Protein AF-A0A925B9J5-F1 (afdb_monomer)

Radius of gyration: 19.62 Å; Cα contacts (8 Å, |Δi|>4): 469; chains: 1; bounding box: 54×44×47 Å

Secondary structure (DSSP, 8-state):
-PPPPHHHHHTSS-SEEEEE---STTSTTTT-GGGHHHHHHHHHHHHHHHHHHHTTS--EEEEE-S-HHHHHTTT-TT----HHHHHHHHHHHHHHHHHHHHHHHHS--SS-EEEEEEEE--HHHHHTT---IIIIIGGG---SEEEEEGGGGGGSS-HHHHHHHHHHHHHHTS---TTS-S--EEEEEE---TTTS-HHHHHHHHHHHHHHHHHHT-S-EEES-SB---EETTEE----SB-TTSPBPHHHHHHHHHHHHHHHHHHHHHHHHSSPPPHHHHHHHHGGGG-

Mean predicted aligned error: 3.81 Å

Nearest PDB structures (foldseek):
  4w89-assembly2_B  TM=5.856E-01  e=1.094E-03  uncultured bacterium
  6q1i-assembly1_A  TM=6.066E-01  e=1.310E-02  Clostridium longisporum
  7piu-assembly1_A  TM=4.006E-01  e=1.397E+00  Homo sapiens
  1z6z-assembly3_E  TM=3.395E-01  e=2.241E+00  Homo sapiens

Structure (mmCIF, N/CA/C/O backbone):
data_AF-A0A925B9J5-F1
#
_entry.id   AF-A0A925B9J5-F1
#
loop_
_atom_site.group_PDB
_atom_site.id
_atom_site.type_symbol
_atom_site.label_atom_id
_atom_site.label_alt_id
_atom_site.label_comp_id
_atom_site.label_asym_id
_atom_site.label_entity_id
_atom_site.label_seq_id
_atom_site.pdbx_PDB_ins_code
_atom_site.Cartn_x
_atom_site.Cartn_y
_atom_site.Cartn_z
_atom_site.occupancy
_atom_site.B_iso_or_equiv
_atom_site.auth_seq_id
_atom_site.auth_comp_id
_atom_site.auth_asym_id
_atom_site.auth_atom_id
_atom_site.pdbx_PDB_model_num
ATOM 1 N N . ARG A 1 1 ? 12.965 -21.138 18.339 1.00 41.31 1 ARG A N 1
ATOM 2 C CA . ARG A 1 1 ? 11.601 -20.658 18.676 1.00 41.31 1 ARG A CA 1
ATOM 3 C C . ARG A 1 1 ? 10.708 -21.089 17.526 1.00 41.31 1 ARG A C 1
ATOM 5 O O . ARG A 1 1 ? 10.958 -20.624 16.426 1.00 41.31 1 ARG A O 1
ATOM 12 N N . GLY A 1 2 ? 9.787 -22.034 17.732 1.00 43.41 2 GLY A N 1
ATOM 13 C CA . GLY A 1 2 ? 8.895 -22.478 16.658 1.00 43.41 2 GLY A CA 1
ATOM 14 C C . GLY A 1 2 ? 8.136 -21.272 16.117 1.00 43.41 2 GLY A C 1
ATOM 15 O O . GLY A 1 2 ? 7.526 -20.544 16.905 1.00 43.41 2 GLY A O 1
ATOM 16 N N . ALA A 1 3 ? 8.256 -21.002 14.818 1.00 46.00 3 ALA A N 1
ATOM 17 C CA . ALA A 1 3 ? 7.466 -19.963 14.181 1.00 46.00 3 ALA A CA 1
ATOM 18 C C . ALA A 1 3 ? 5.998 -20.262 14.500 1.00 46.00 3 ALA A C 1
ATOM 20 O O . ALA A 1 3 ? 5.504 -21.353 14.207 1.00 46.00 3 ALA A O 1
ATOM 21 N N . ARG A 1 4 ? 5.310 -19.336 15.181 1.00 59.31 4 ARG A N 1
ATOM 22 C CA . ARG A 1 4 ? 3.854 -19.451 15.308 1.00 59.31 4 ARG A CA 1
ATOM 23 C C . ARG A 1 4 ? 3.319 -19.498 13.882 1.00 59.31 4 ARG A C 1
ATOM 25 O O . ARG A 1 4 ? 3.776 -18.723 13.044 1.00 59.31 4 ARG A O 1
ATOM 32 N N . SER A 1 5 ? 2.406 -20.421 13.600 1.00 82.69 5 SER A N 1
ATOM 33 C CA . SER A 1 5 ? 1.835 -20.537 12.260 1.00 82.69 5 SER A CA 1
ATOM 34 C C . SER A 1 5 ? 1.245 -19.193 11.823 1.00 82.69 5 SER A C 1
ATOM 36 O O . SER A 1 5 ? 0.739 -18.437 12.654 1.00 82.69 5 SER A O 1
ATOM 38 N N . VAL A 1 6 ? 1.270 -18.897 10.520 1.00 85.94 6 VAL A N 1
ATOM 39 C CA . VAL A 1 6 ? 0.646 -17.688 9.943 1.00 85.94 6 VAL A CA 1
ATOM 40 C C . VAL A 1 6 ? -0.801 -17.527 10.431 1.00 85.94 6 VAL A C 1
ATOM 42 O O . VAL A 1 6 ? -1.243 -16.422 10.731 1.00 85.94 6 VAL A O 1
ATOM 45 N N . ARG A 1 7 ? -1.510 -18.643 10.643 1.00 90.31 7 ARG A N 1
ATOM 46 C CA . ARG A 1 7 ? -2.848 -18.677 11.246 1.00 90.31 7 ARG A CA 1
ATOM 47 C C . ARG A 1 7 ? -2.935 -17.943 12.587 1.00 90.31 7 ARG A C 1
ATOM 49 O O . ARG A 1 7 ? -3.882 -17.197 12.789 1.00 90.31 7 ARG A O 1
ATOM 56 N N . ALA A 1 8 ? -1.942 -18.072 13.468 1.00 93.25 8 ALA A N 1
ATOM 57 C CA . ALA A 1 8 ? -1.940 -17.362 14.748 1.00 93.25 8 ALA A CA 1
ATOM 58 C C . ALA A 1 8 ? -1.945 -15.831 14.578 1.00 93.25 8 ALA A C 1
ATOM 60 O O . ALA A 1 8 ? -2.501 -15.126 15.416 1.00 93.25 8 ALA A O 1
ATOM 61 N N . VAL A 1 9 ? -1.352 -15.310 13.496 1.00 92.75 9 VAL A N 1
ATOM 62 C CA . VAL A 1 9 ? -1.409 -13.882 13.142 1.00 92.75 9 VAL A CA 1
ATOM 63 C C . VAL A 1 9 ? -2.787 -13.527 12.577 1.00 92.75 9 VAL A C 1
ATOM 65 O O . VAL A 1 9 ? -3.400 -12.543 12.997 1.00 92.75 9 VAL A O 1
ATOM 68 N N . LEU A 1 10 ? -3.318 -14.350 11.670 1.00 95.06 10 LEU A N 1
ATOM 69 C CA . LEU A 1 10 ? -4.642 -14.146 11.066 1.00 95.06 10 LEU A CA 1
ATOM 70 C C . LEU A 1 10 ? -5.795 -14.219 12.093 1.00 95.06 10 LEU A C 1
ATOM 72 O O . LEU A 1 10 ? -6.816 -13.544 11.933 1.00 95.06 10 LEU A O 1
ATOM 76 N N . ASP A 1 11 ? -5.605 -14.963 13.185 1.00 95.06 11 ASP A N 1
ATOM 77 C CA . ASP A 1 11 ? -6.566 -15.110 14.284 1.00 95.06 11 ASP A CA 1
ATOM 78 C C . ASP A 1 11 ? -6.537 -13.932 15.282 1.00 95.06 11 ASP A C 1
ATOM 80 O O . ASP A 1 11 ? -7.449 -13.787 16.097 1.00 95.06 11 ASP A O 1
ATOM 84 N N . MET A 1 12 ? -5.543 -13.036 15.204 1.00 95.75 12 MET A N 1
ATOM 85 C CA . MET A 1 12 ? -5.503 -11.820 16.031 1.00 95.75 12 MET A CA 1
ATOM 86 C C . MET A 1 12 ? -6.726 -10.915 15.781 1.00 95.75 12 MET A C 1
ATOM 88 O O . MET A 1 12 ? -7.359 -10.986 14.730 1.00 95.75 12 MET A O 1
ATOM 92 N N . PRO A 1 13 ? -7.100 -10.006 16.696 1.00 95.62 13 PRO A N 1
ATOM 93 C CA . PRO A 1 13 ? -8.309 -9.190 16.548 1.00 95.62 13 PRO A CA 1
ATOM 94 C C . PRO A 1 13 ? -8.131 -7.981 15.605 1.00 95.62 13 PRO A C 1
ATOM 96 O O . PRO A 1 13 ? -8.748 -6.935 15.807 1.00 95.62 13 PRO A O 1
ATOM 99 N N . PHE A 1 14 ? -7.299 -8.092 14.565 1.00 96.00 14 PHE A N 1
ATOM 100 C CA . PHE A 1 14 ? -7.188 -7.051 13.545 1.00 96.00 14 PHE A CA 1
ATOM 101 C C . PHE A 1 14 ? -8.330 -7.150 12.535 1.00 96.00 14 PHE A C 1
ATOM 103 O O . PHE A 1 14 ? -8.806 -8.239 12.196 1.00 96.00 14 PHE A O 1
ATOM 110 N N . ARG A 1 15 ? -8.773 -5.983 12.055 1.00 96.00 15 ARG A N 1
ATOM 111 C CA . ARG A 1 15 ? -9.801 -5.864 11.014 1.00 96.00 15 ARG A CA 1
ATOM 112 C C . ARG A 1 15 ? -9.213 -5.924 9.608 1.00 96.00 15 ARG A C 1
ATOM 114 O O . ARG A 1 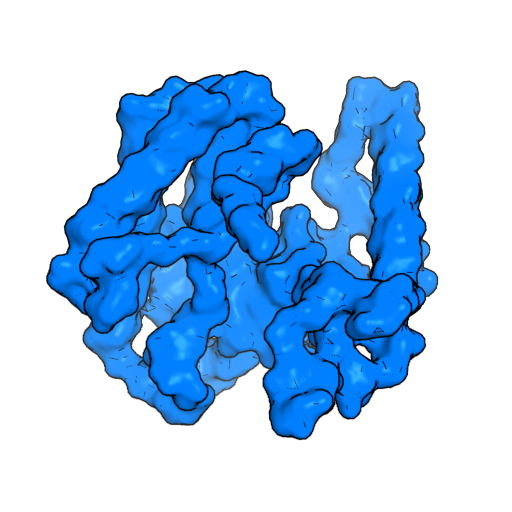15 ? -9.878 -6.404 8.698 1.00 96.00 15 ARG A O 1
ATOM 121 N N . HIS A 1 16 ? -8.002 -5.416 9.424 1.00 97.75 16 HIS A N 1
ATOM 122 C CA . HIS A 1 16 ? -7.352 -5.317 8.125 1.00 97.75 16 HIS A CA 1
ATOM 123 C C . HIS A 1 16 ? -6.026 -6.064 8.166 1.00 97.75 16 HIS A C 1
ATOM 125 O O . HIS A 1 16 ? -5.242 -5.861 9.089 1.00 97.75 16 HIS A O 1
ATOM 131 N N . TYR A 1 17 ? -5.815 -6.918 7.171 1.00 98.00 17 TYR A N 1
ATOM 132 C CA . TYR A 1 17 ? -4.585 -7.670 6.959 1.00 98.00 17 TYR A CA 1
ATOM 133 C C . TYR A 1 17 ? -4.067 -7.327 5.578 1.00 98.00 17 TYR A C 1
ATOM 135 O O . TYR A 1 17 ? -4.745 -7.615 4.596 1.00 98.00 17 TYR A O 1
ATOM 143 N N . LEU A 1 18 ? -2.904 -6.694 5.511 1.00 97.75 18 LEU A N 1
ATOM 144 C CA . LEU A 1 18 ? -2.213 -6.392 4.266 1.00 97.75 18 LEU A CA 1
ATOM 145 C C . LEU A 1 18 ? -0.985 -7.295 4.231 1.00 97.75 18 LEU A C 1
ATOM 147 O O . LEU A 1 18 ? -0.237 -7.338 5.207 1.00 97.75 18 LEU A O 1
ATOM 151 N N . MET A 1 19 ? -0.870 -8.110 3.187 1.00 95.75 19 MET A N 1
ATOM 152 C CA . MET A 1 19 ? 0.095 -9.203 3.131 1.00 95.75 19 MET A CA 1
ATOM 153 C C . MET A 1 19 ? 0.648 -9.333 1.720 1.00 95.75 19 MET A C 1
ATOM 155 O O . MET A 1 19 ? -0.114 -9.400 0.751 1.00 95.75 19 MET A O 1
ATOM 159 N N . TRP A 1 20 ? 1.964 -9.469 1.612 1.00 95.38 20 TRP A N 1
ATOM 160 C CA . TRP A 1 20 ? 2.570 -9.994 0.398 1.00 95.38 20 TRP A CA 1
ATOM 161 C C . TRP A 1 20 ? 2.323 -11.498 0.330 1.00 95.38 20 TRP A C 1
ATOM 163 O O . TRP A 1 20 ? 2.530 -12.218 1.307 1.00 95.38 20 TRP A O 1
ATOM 173 N N . ALA A 1 21 ? 1.845 -11.967 -0.816 1.00 93.06 21 ALA A N 1
ATOM 174 C CA . ALA A 1 21 ? 1.519 -13.367 -1.041 1.00 93.06 21 ALA A CA 1
ATOM 175 C C . ALA A 1 21 ? 2.189 -13.829 -2.330 1.00 93.06 21 ALA A C 1
ATOM 177 O O . ALA A 1 21 ? 1.865 -13.342 -3.410 1.00 93.06 21 ALA A O 1
ATOM 178 N N . TYR A 1 22 ? 3.103 -14.783 -2.234 1.00 87.81 22 TYR A N 1
ATOM 179 C CA . TYR A 1 22 ? 3.774 -15.363 -3.390 1.00 87.81 22 TYR A CA 1
ATOM 180 C C . TYR A 1 22 ? 3.461 -16.850 -3.470 1.00 87.81 22 TYR A C 1
ATOM 182 O O . TYR A 1 22 ? 3.377 -17.486 -2.417 1.00 87.81 22 TYR A O 1
ATOM 190 N N . PRO A 1 23 ? 3.263 -17.395 -4.681 1.00 78.62 23 PRO A N 1
ATOM 191 C CA . PRO A 1 23 ? 3.052 -18.823 -4.819 1.00 78.62 23 PRO A CA 1
ATOM 192 C C . PRO A 1 23 ? 4.322 -19.590 -4.456 1.00 78.62 23 PRO A C 1
ATOM 194 O O . PRO A 1 23 ? 5.436 -19.137 -4.731 1.00 78.62 23 PRO A O 1
ATOM 197 N N . LEU A 1 24 ? 4.133 -20.771 -3.884 1.00 83.06 24 LEU A N 1
ATOM 198 C CA . LEU A 1 24 ? 5.200 -21.703 -3.544 1.00 83.06 24 LEU A CA 1
ATOM 199 C C . LEU A 1 24 ? 5.744 -22.393 -4.801 1.00 83.06 24 LEU A C 1
ATOM 201 O O . LEU A 1 24 ? 6.950 -22.552 -4.951 1.00 83.06 24 LEU A O 1
ATOM 205 N N . SER A 1 25 ? 4.862 -22.782 -5.724 1.00 75.69 25 SER A N 1
ATOM 206 C CA . SER A 1 25 ? 5.229 -23.542 -6.931 1.00 75.69 25 SER A CA 1
ATOM 207 C C . SER A 1 25 ? 5.884 -22.706 -8.036 1.00 75.69 25 SER A C 1
ATOM 209 O O . SER A 1 25 ? 6.567 -23.253 -8.903 1.00 75.69 25 SER A O 1
ATOM 211 N N . ALA A 1 26 ? 5.726 -21.381 -7.993 1.00 69.88 26 ALA A N 1
ATOM 212 C CA . ALA A 1 26 ? 6.174 -20.466 -9.042 1.00 69.88 26 ALA A CA 1
ATOM 213 C C . ALA A 1 26 ? 7.229 -19.448 -8.579 1.00 69.88 26 ALA A C 1
ATOM 215 O O . ALA A 1 26 ? 7.482 -18.475 -9.286 1.00 69.88 26 ALA A O 1
ATOM 216 N N . GLU A 1 27 ? 7.875 -19.657 -7.427 1.00 70.94 27 GLU A N 1
ATOM 217 C CA . GLU A 1 27 ? 8.843 -18.700 -6.876 1.00 70.94 27 GLU A CA 1
ATOM 218 C C . GLU A 1 27 ? 9.980 -18.363 -7.858 1.00 70.94 27 GLU A C 1
ATOM 220 O O . GLU A 1 27 ? 10.197 -17.189 -8.156 1.00 70.94 27 GLU A O 1
ATOM 225 N N . GLU A 1 28 ? 10.629 -19.373 -8.442 1.00 68.31 28 GLU A N 1
ATOM 226 C CA . GLU A 1 28 ? 11.736 -19.190 -9.398 1.00 68.31 28 GLU A CA 1
ATOM 227 C C . GLU A 1 28 ? 11.279 -18.780 -10.809 1.00 68.31 28 GLU A C 1
ATOM 229 O O . GLU A 1 28 ? 12.063 -18.261 -11.602 1.00 68.31 28 GLU A O 1
ATOM 234 N N . LYS A 1 29 ? 10.005 -19.017 -11.145 1.00 73.19 29 LYS A N 1
ATOM 235 C CA . LYS A 1 29 ? 9.418 -18.752 -12.474 1.00 73.19 29 LYS A CA 1
ATOM 236 C C . LYS A 1 29 ? 8.427 -17.595 -12.441 1.00 73.19 29 LYS A C 1
ATOM 238 O O . LYS A 1 29 ? 7.563 -17.482 -13.319 1.00 73.19 29 LYS A O 1
ATOM 243 N N . ARG A 1 30 ? 8.501 -16.752 -11.413 1.00 77.50 30 ARG A N 1
ATOM 244 C CA . ARG A 1 30 ? 7.584 -15.632 -11.231 1.00 77.50 30 ARG A CA 1
ATOM 245 C C . ARG A 1 30 ? 7.637 -14.725 -12.457 1.00 77.50 30 ARG A C 1
ATOM 247 O O . ARG A 1 30 ? 8.690 -14.537 -13.060 1.00 77.50 30 ARG A O 1
ATOM 254 N N . PHE A 1 31 ? 6.479 -14.200 -12.848 1.00 82.75 31 PHE A N 1
ATOM 255 C CA . PHE A 1 31 ? 6.319 -13.366 -14.045 1.00 82.75 31 PHE A CA 1
ATOM 256 C C . PHE A 1 31 ? 6.610 -14.076 -15.379 1.00 82.75 31 PHE A C 1
ATOM 258 O O . PHE A 1 31 ? 6.629 -13.423 -16.415 1.00 82.75 31 PHE A O 1
ATOM 265 N N . GLN A 1 32 ? 6.808 -15.395 -15.416 1.00 84.38 32 GLN A N 1
ATOM 266 C CA . GLN A 1 32 ? 6.883 -16.126 -16.681 1.00 84.38 32 GLN A CA 1
ATOM 267 C C . GLN A 1 32 ? 5.487 -16.593 -17.123 1.00 84.38 32 GLN A C 1
ATOM 269 O O . GLN A 1 32 ? 4.686 -17.005 -16.288 1.00 84.38 32 GLN A O 1
ATOM 274 N N . PRO A 1 33 ? 5.175 -16.623 -18.431 1.00 83.00 33 PRO A N 1
ATOM 275 C CA . PRO A 1 33 ? 3.875 -17.108 -18.903 1.00 83.00 33 PRO A CA 1
ATOM 276 C C . PRO A 1 33 ? 3.532 -18.530 -18.431 1.00 83.00 33 PRO A C 1
ATOM 278 O O . PRO A 1 33 ? 2.373 -18.827 -18.153 1.00 83.00 33 PRO A O 1
ATOM 281 N N . GLY A 1 34 ? 4.543 -19.397 -18.302 1.00 84.56 34 GLY A N 1
ATOM 282 C CA . GLY A 1 34 ? 4.372 -20.788 -17.877 1.00 84.56 34 GLY A CA 1
ATOM 283 C C . GLY A 1 34 ? 3.957 -20.975 -16.415 1.00 84.56 34 GLY A C 1
ATOM 284 O O . GLY A 1 34 ? 3.512 -22.063 -16.076 1.00 84.56 34 GLY A O 1
ATOM 285 N N . SER A 1 35 ? 4.066 -19.948 -15.565 1.00 87.88 35 SER A N 1
ATOM 286 C CA . SER A 1 35 ? 3.691 -20.022 -14.144 1.00 87.88 35 SER A CA 1
ATOM 287 C C . SER A 1 35 ? 2.308 -19.445 -13.837 1.00 87.88 35 SER A C 1
ATOM 289 O O . SER A 1 35 ? 1.849 -19.502 -12.700 1.00 87.88 35 SER A O 1
ATOM 291 N N . LEU A 1 36 ? 1.594 -18.912 -14.835 1.00 92.00 36 LEU A N 1
ATOM 292 C CA . LEU A 1 36 ? 0.304 -18.250 -14.608 1.00 92.00 36 LEU A CA 1
ATOM 293 C C . LEU A 1 36 ? -0.781 -19.192 -14.063 1.00 92.00 36 LEU A C 1
ATOM 295 O O . LEU A 1 36 ? -1.649 -18.744 -13.318 1.00 92.00 36 LEU A O 1
ATOM 299 N N . ALA A 1 37 ? -0.750 -20.479 -14.423 1.00 92.38 37 ALA A N 1
ATOM 300 C CA . ALA A 1 37 ? -1.700 -21.464 -13.901 1.00 92.38 37 ALA A CA 1
ATOM 301 C C . ALA A 1 37 ? -1.498 -21.707 -12.397 1.00 92.38 37 ALA A C 1
ATOM 303 O O . ALA A 1 37 ? -2.471 -21.764 -11.645 1.00 92.38 37 ALA A O 1
ATOM 304 N N . ASP A 1 38 ? -0.242 -21.765 -11.967 1.00 91.56 38 ASP A N 1
ATOM 305 C CA . ASP A 1 38 ? 0.151 -21.927 -10.570 1.00 91.56 38 ASP A CA 1
ATOM 306 C C . ASP A 1 38 ? -0.183 -20.672 -9.748 1.00 91.56 38 ASP A C 1
ATOM 308 O O . ASP A 1 38 ? -0.820 -20.754 -8.698 1.00 91.56 38 ASP A O 1
ATOM 312 N N . GLU A 1 39 ? 0.143 -19.488 -10.284 1.00 93.06 39 GLU A N 1
ATOM 313 C CA . GLU A 1 39 ? -0.250 -18.189 -9.715 1.00 93.06 39 GLU A CA 1
ATOM 314 C C . GLU A 1 39 ? -1.766 -18.086 -9.523 1.00 93.06 39 GLU A C 1
ATOM 316 O O . GLU A 1 39 ? -2.239 -17.592 -8.496 1.00 93.06 39 GLU A O 1
ATOM 321 N N . TYR A 1 40 ? -2.538 -18.557 -10.507 1.00 96.19 40 TYR A N 1
ATOM 322 C CA . TYR A 1 40 ? -3.990 -18.603 -10.412 1.00 96.19 40 TYR A CA 1
ATOM 323 C C . TYR A 1 40 ? -4.447 -19.560 -9.310 1.00 96.19 40 TYR A C 1
ATOM 325 O O . TYR A 1 40 ? -5.211 -19.154 -8.435 1.00 96.19 40 TYR A O 1
ATOM 333 N N . GLY A 1 41 ? -3.995 -20.816 -9.355 1.00 96.19 41 GLY A N 1
ATOM 334 C CA . GLY A 1 41 ? -4.454 -21.874 -8.458 1.00 96.19 41 GLY A CA 1
ATOM 335 C C . GLY A 1 41 ? -4.196 -21.539 -6.993 1.00 96.19 41 GLY A C 1
ATOM 336 O O . GLY A 1 41 ? -5.121 -21.547 -6.181 1.00 96.19 41 GLY A O 1
ATOM 337 N N . GLU A 1 42 ? -2.967 -21.141 -6.660 1.00 95.62 42 GLU A N 1
ATOM 338 C CA . GLU A 1 42 ? -2.601 -20.845 -5.274 1.00 95.62 42 GLU A CA 1
ATOM 339 C C . GLU A 1 42 ? -3.283 -19.577 -4.740 1.00 95.62 42 GLU A C 1
ATOM 341 O O . GLU A 1 42 ? -3.752 -19.556 -3.598 1.00 95.62 42 GLU A O 1
ATOM 346 N N . MET A 1 43 ? -3.413 -18.525 -5.559 1.00 97.06 43 MET A N 1
ATOM 347 C CA . MET A 1 43 ? -4.136 -17.312 -5.160 1.00 97.06 43 MET A CA 1
ATOM 348 C C . MET A 1 43 ? -5.638 -17.579 -4.976 1.00 97.06 43 MET A C 1
ATOM 350 O O . MET A 1 43 ? -6.261 -17.046 -4.047 1.00 97.06 43 MET A O 1
ATOM 354 N N . TYR A 1 44 ? -6.225 -18.417 -5.835 1.00 98.25 44 TYR A N 1
ATOM 355 C CA . TYR A 1 44 ? -7.624 -18.839 -5.753 1.00 98.25 44 TYR A CA 1
ATOM 356 C C . TYR A 1 44 ? -7.876 -19.628 -4.463 1.00 98.25 44 TYR A C 1
ATOM 358 O O . TYR A 1 44 ? -8.799 -19.308 -3.705 1.00 98.25 44 TYR A O 1
ATOM 366 N N . ASP A 1 45 ? -7.020 -20.606 -4.163 1.00 97.56 45 ASP A N 1
ATOM 367 C CA . ASP A 1 45 ? -7.146 -21.449 -2.976 1.00 97.56 45 ASP A CA 1
ATOM 368 C C . ASP A 1 45 ? -6.906 -20.671 -1.680 1.00 97.56 45 ASP A C 1
ATOM 370 O O . ASP A 1 45 ? -7.698 -20.800 -0.739 1.00 97.56 45 ASP A O 1
ATOM 374 N N . LEU A 1 46 ? -5.900 -19.788 -1.640 1.00 97.25 46 LEU A N 1
ATOM 375 C CA . LEU A 1 46 ? -5.686 -18.880 -0.511 1.00 97.25 46 LEU A CA 1
ATOM 376 C C . LEU A 1 46 ? -6.914 -17.991 -0.281 1.00 97.25 46 LEU A C 1
ATOM 378 O O . LEU A 1 46 ? -7.395 -17.864 0.848 1.00 97.25 46 LEU A O 1
ATOM 382 N N . THR A 1 47 ? -7.467 -17.412 -1.347 1.00 98.38 47 THR A N 1
ATOM 383 C CA . THR A 1 47 ? -8.658 -16.558 -1.253 1.00 98.38 47 THR A CA 1
ATOM 384 C C . THR A 1 47 ? -9.856 -17.336 -0.718 1.00 98.38 47 THR A C 1
ATOM 386 O O . THR A 1 47 ? -10.518 -16.881 0.219 1.00 98.38 47 THR A O 1
ATOM 389 N N . ARG A 1 48 ? -10.119 -18.538 -1.243 1.00 98.44 48 ARG A N 1
ATOM 390 C CA . ARG A 1 48 ? -11.197 -19.404 -0.744 1.00 98.44 48 ARG A CA 1
ATOM 391 C C . ARG A 1 48 ? -10.997 -19.800 0.709 1.00 98.44 48 ARG A C 1
ATOM 393 O O . ARG A 1 48 ? -11.966 -19.789 1.470 1.00 98.44 48 ARG A O 1
ATOM 400 N N . TYR A 1 49 ? -9.772 -20.141 1.102 1.00 97.44 49 TYR A N 1
ATOM 401 C CA . TYR A 1 49 ? -9.443 -20.462 2.486 1.00 97.44 49 TYR A CA 1
ATOM 402 C C . TYR A 1 49 ? -9.772 -19.288 3.413 1.00 97.44 49 TYR A C 1
ATOM 404 O O . TYR A 1 49 ? -10.465 -19.483 4.413 1.00 97.44 49 TYR A O 1
ATOM 412 N N . LEU A 1 50 ? -9.352 -18.067 3.066 1.00 98.06 50 LEU A N 1
ATOM 413 C CA . LEU A 1 50 ? -9.623 -16.872 3.869 1.00 98.06 50 LEU A CA 1
ATOM 414 C C . LEU A 1 50 ? -11.127 -16.578 3.972 1.00 98.06 50 LEU A C 1
ATOM 416 O O . LEU A 1 50 ? -11.624 -16.313 5.067 1.00 98.06 50 LEU A O 1
ATOM 420 N N . LEU A 1 51 ? -11.867 -16.678 2.862 1.00 98.56 51 LEU A N 1
ATOM 421 C CA . LEU A 1 51 ? -13.319 -16.466 2.837 1.00 98.56 51 LEU A CA 1
ATOM 422 C C . LEU A 1 51 ? -14.066 -17.489 3.703 1.00 98.56 51 LEU A C 1
ATOM 424 O O . LEU A 1 51 ? -14.928 -17.111 4.497 1.00 98.56 51 LEU A O 1
ATOM 428 N N . ARG A 1 52 ? -13.723 -18.777 3.583 1.00 97.31 52 ARG A N 1
ATOM 429 C CA . ARG A 1 52 ? -14.368 -19.866 4.334 1.00 97.31 52 ARG A CA 1
ATOM 430 C C . ARG A 1 52 ? -14.025 -19.829 5.819 1.00 97.31 52 ARG A C 1
ATOM 432 O O . ARG A 1 52 ? -14.907 -20.009 6.649 1.00 97.31 52 ARG A O 1
ATOM 439 N N . THR A 1 53 ? -12.761 -19.580 6.147 1.00 97.31 53 THR A N 1
ATOM 440 C CA . THR A 1 53 ? -12.261 -19.637 7.529 1.00 97.31 53 THR A CA 1
ATOM 441 C C . THR A 1 53 ? -12.685 -18.416 8.337 1.00 97.31 53 THR A C 1
ATOM 443 O O . THR A 1 53 ? -13.007 -18.537 9.515 1.00 97.31 53 THR A O 1
ATOM 446 N N . TYR A 1 54 ? -12.707 -17.238 7.708 1.00 97.69 54 TYR A N 1
ATOM 447 C CA . TYR A 1 54 ? -12.965 -15.968 8.388 1.00 97.69 54 TYR A CA 1
ATOM 448 C C . TYR A 1 54 ? -14.321 -15.346 8.031 1.00 97.69 54 TYR A C 1
ATOM 450 O O . TYR A 1 54 ? -14.567 -14.184 8.371 1.00 97.69 54 TYR A O 1
ATOM 458 N N . GLY A 1 55 ? -15.224 -16.094 7.392 1.00 97.75 55 GLY A N 1
ATOM 459 C CA . GLY A 1 55 ? -16.618 -15.689 7.206 1.00 97.75 55 GLY A CA 1
ATOM 460 C C . GLY A 1 55 ? -17.260 -15.274 8.535 1.00 97.75 55 GLY A C 1
ATOM 461 O O . GLY A 1 55 ? -17.097 -15.937 9.553 1.00 97.75 55 GLY A O 1
ATOM 462 N N . GLY A 1 56 ? -17.950 -14.133 8.560 1.00 97.56 56 GLY A N 1
ATOM 463 C CA . GLY A 1 56 ? -18.551 -13.583 9.782 1.00 97.56 56 GLY A CA 1
ATOM 464 C C . GLY A 1 56 ? -17.629 -12.691 10.627 1.00 97.56 56 GLY A C 1
ATOM 465 O O . GLY A 1 56 ? -18.124 -11.925 11.452 1.00 97.56 56 GLY A O 1
ATOM 466 N N . SER A 1 57 ? -16.310 -12.721 10.413 1.00 97.31 57 SER A N 1
ATOM 467 C CA . SER A 1 57 ? -15.332 -12.053 11.295 1.00 97.31 57 SER A CA 1
ATOM 468 C C . SER A 1 57 ? -15.247 -10.527 11.150 1.00 97.31 57 SER A C 1
ATOM 470 O O . SER A 1 57 ? -14.672 -9.854 12.006 1.00 97.31 57 SER A O 1
ATOM 472 N N . ARG A 1 58 ? -15.798 -9.965 10.067 1.00 97.62 58 ARG A N 1
ATOM 473 C CA . ARG A 1 58 ? -15.635 -8.568 9.611 1.00 97.62 58 ARG A CA 1
ATOM 474 C C . ARG A 1 58 ? -14.203 -8.200 9.198 1.00 97.62 58 ARG A C 1
ATOM 476 O O . ARG A 1 58 ? -13.914 -7.012 9.033 1.00 97.62 58 ARG A O 1
ATOM 483 N N . LYS A 1 59 ? -13.325 -9.191 8.999 1.00 98.38 59 LYS A N 1
ATOM 484 C CA . LYS A 1 59 ? -11.957 -9.000 8.494 1.00 98.38 59 LYS A CA 1
ATOM 485 C C . LYS A 1 59 ? -11.947 -8.642 7.007 1.00 98.38 59 LYS A C 1
ATOM 487 O O . LYS A 1 59 ? -12.825 -9.039 6.240 1.00 98.38 59 LYS A O 1
ATOM 492 N N . SER A 1 60 ? -10.935 -7.893 6.592 1.00 98.19 60 SER A N 1
ATOM 493 C CA . SER A 1 60 ? -10.595 -7.670 5.188 1.00 98.19 60 SER A CA 1
ATOM 494 C C . SER A 1 60 ? -9.128 -8.006 4.966 1.00 98.19 60 SER A C 1
ATOM 496 O O . SER A 1 60 ? -8.268 -7.454 5.655 1.00 98.19 60 SER A O 1
ATOM 498 N N . PHE A 1 61 ? -8.864 -8.886 4.011 1.00 98.56 61 PHE A N 1
ATOM 499 C CA . PHE A 1 61 ? -7.528 -9.289 3.594 1.00 98.56 61 PHE A CA 1
ATOM 500 C C . PHE A 1 61 ? -7.190 -8.607 2.269 1.00 98.56 61 PHE A C 1
ATOM 502 O O . PHE A 1 61 ? -8.018 -8.576 1.361 1.00 98.56 61 PHE A O 1
ATOM 509 N N . TYR A 1 62 ? -5.990 -8.056 2.173 1.00 98.50 62 TYR A N 1
ATOM 510 C CA . TYR A 1 62 ? -5.436 -7.433 0.982 1.00 98.50 62 TYR A CA 1
ATOM 511 C C . TYR A 1 62 ? -4.164 -8.206 0.649 1.00 98.50 62 TYR A C 1
ATOM 513 O O . TYR A 1 62 ? -3.239 -8.252 1.461 1.00 98.50 62 TYR A O 1
ATOM 521 N N . LEU A 1 63 ? -4.163 -8.863 -0.503 1.00 98.31 63 LEU A N 1
ATOM 522 C CA . LEU A 1 63 ? -3.086 -9.730 -0.967 1.00 98.31 63 LEU A CA 1
ATOM 523 C C . LEU A 1 63 ? -2.334 -9.002 -2.073 1.00 98.31 63 LEU A C 1
ATOM 525 O O . LEU A 1 63 ? -2.963 -8.582 -3.040 1.00 98.31 63 LEU A O 1
ATOM 529 N N . GLY A 1 64 ? -1.022 -8.854 -1.957 1.00 97.12 64 GLY A N 1
ATOM 530 C CA . GLY A 1 64 ? -0.234 -8.168 -2.978 1.00 97.12 64 GLY A CA 1
ATOM 531 C C . GLY A 1 64 ? 1.186 -8.688 -3.092 1.00 97.12 64 GLY A C 1
ATOM 532 O O . GLY A 1 64 ? 1.456 -9.856 -2.805 1.00 97.12 64 GLY A O 1
ATOM 533 N N . ASN A 1 65 ? 2.080 -7.813 -3.533 1.00 96.12 65 ASN A N 1
ATOM 534 C CA . ASN A 1 65 ? 3.510 -8.056 -3.695 1.00 96.12 65 ASN A CA 1
ATOM 535 C C . ASN A 1 65 ? 4.315 -6.957 -3.009 1.00 96.12 65 ASN A C 1
ATOM 537 O O . ASN A 1 65 ? 3.776 -5.894 -2.722 1.00 96.12 65 ASN A O 1
ATOM 541 N N . TRP A 1 66 ? 5.594 -7.241 -2.810 1.00 96.06 66 TRP A N 1
ATOM 542 C CA . TRP A 1 66 ? 6.612 -6.262 -2.456 1.00 96.06 66 TRP A CA 1
ATOM 543 C C . TRP A 1 66 ? 7.074 -5.550 -3.727 1.00 96.06 66 TRP A C 1
ATOM 545 O O . TRP A 1 66 ? 7.320 -6.232 -4.729 1.00 96.06 66 TRP A O 1
ATOM 555 N N . GLU A 1 67 ? 7.129 -4.220 -3.694 1.00 96.94 67 GLU A N 1
ATOM 556 C CA . GLU A 1 67 ? 7.883 -3.344 -4.609 1.00 96.94 67 GLU A CA 1
ATOM 557 C C . GLU A 1 67 ? 7.993 -3.841 -6.067 1.00 96.94 67 GLU A C 1
ATOM 559 O O . GLU A 1 67 ? 9.039 -4.274 -6.559 1.00 96.94 67 GLU A O 1
ATOM 564 N N . GLY A 1 68 ? 6.874 -3.796 -6.792 1.00 97.56 68 GLY A N 1
ATOM 565 C CA . GLY A 1 68 ? 6.739 -4.406 -8.114 1.00 97.56 68 GLY A CA 1
ATOM 566 C C . GLY A 1 68 ? 7.649 -3.826 -9.200 1.00 97.56 68 GLY A C 1
ATOM 567 O O . GLY A 1 68 ? 8.002 -4.544 -10.137 1.00 97.56 68 GLY A O 1
ATOM 568 N N . ASP A 1 69 ? 8.077 -2.566 -9.083 1.00 98.31 69 ASP A N 1
ATOM 569 C CA . ASP A 1 69 ? 9.046 -1.994 -10.020 1.00 98.31 69 ASP A CA 1
ATOM 570 C C . ASP A 1 69 ? 10.421 -2.637 -9.860 1.00 98.31 69 ASP A C 1
ATOM 572 O O . ASP A 1 69 ? 11.122 -2.799 -10.858 1.00 98.31 69 ASP A O 1
ATOM 576 N N . TRP A 1 70 ? 10.807 -3.076 -8.659 1.00 97.31 70 TRP A N 1
ATOM 577 C CA . TRP A 1 70 ? 12.063 -3.810 -8.499 1.00 97.31 70 TRP A CA 1
ATOM 578 C C . TRP A 1 70 ? 12.023 -5.189 -9.132 1.00 97.31 70 TRP A C 1
ATOM 580 O O . TRP A 1 70 ? 13.027 -5.610 -9.704 1.00 97.31 70 TRP A O 1
ATOM 590 N N . HIS A 1 71 ? 10.864 -5.847 -9.126 1.00 95.25 71 HIS A N 1
ATOM 591 C CA . HIS A 1 71 ? 10.676 -7.069 -9.905 1.00 95.25 71 HIS A CA 1
ATOM 592 C C . HIS A 1 71 ? 10.783 -6.795 -11.406 1.00 95.25 71 HIS A C 1
ATOM 594 O O . HIS A 1 71 ? 11.515 -7.490 -12.102 1.00 95.25 71 HIS A O 1
ATOM 600 N N . LEU A 1 72 ? 10.103 -5.759 -11.912 1.00 96.69 72 LEU A N 1
ATOM 601 C CA . LEU A 1 72 ? 10.119 -5.435 -13.343 1.00 96.69 72 LEU A CA 1
ATOM 602 C C . LEU A 1 72 ? 11.503 -4.979 -13.836 1.00 96.69 72 LEU A C 1
ATOM 604 O O . LEU A 1 72 ? 11.844 -5.184 -14.997 1.00 96.69 72 LEU A O 1
ATOM 608 N N . THR A 1 73 ? 12.288 -4.337 -12.972 1.00 97.19 73 THR A N 1
ATOM 609 C CA . THR A 1 73 ? 13.599 -3.779 -13.326 1.00 97.19 73 THR A CA 1
ATOM 610 C C . THR A 1 73 ? 14.785 -4.662 -12.950 1.00 97.19 73 THR A C 1
ATOM 612 O O . THR A 1 73 ? 15.928 -4.221 -13.066 1.00 97.19 73 THR A O 1
ATOM 615 N N . HIS A 1 74 ? 14.545 -5.895 -12.492 1.00 94.31 74 HIS A N 1
ATOM 616 C CA . HIS A 1 74 ? 15.590 -6.797 -11.987 1.00 94.31 74 HIS A CA 1
ATOM 617 C C . HIS A 1 74 ? 16.473 -6.128 -10.928 1.00 94.31 74 HIS A C 1
ATOM 619 O O . HIS A 1 74 ? 17.694 -6.272 -10.931 1.00 94.31 74 HIS A O 1
ATOM 625 N N . THR A 1 75 ? 15.861 -5.336 -10.043 1.00 95.00 75 THR A N 1
ATOM 626 C CA . THR A 1 75 ? 16.525 -4.519 -9.008 1.00 95.00 75 THR A CA 1
ATOM 627 C C . THR A 1 75 ? 17.534 -3.481 -9.531 1.00 95.00 75 THR A C 1
ATOM 629 O O . THR A 1 75 ? 18.290 -2.905 -8.752 1.00 95.00 75 THR A O 1
ATOM 632 N N . ASN A 1 76 ? 17.533 -3.189 -10.836 1.00 95.81 76 ASN A N 1
ATOM 633 C CA . ASN A 1 76 ? 18.384 -2.175 -11.453 1.00 95.81 76 ASN A CA 1
ATOM 634 C C . ASN A 1 76 ? 17.546 -0.954 -11.893 1.00 95.81 76 ASN A C 1
ATOM 636 O O . ASN A 1 76 ? 16.839 -1.027 -12.898 1.00 95.81 76 ASN A O 1
ATOM 640 N N . PRO A 1 77 ? 17.656 0.211 -11.224 1.00 91.50 77 PRO A N 1
ATOM 641 C CA . PRO A 1 77 ? 16.839 1.390 -11.533 1.00 91.50 77 PRO A CA 1
ATOM 642 C C . PRO A 1 77 ? 17.066 1.973 -12.939 1.00 91.50 77 PRO A C 1
ATOM 644 O O . PRO A 1 77 ? 16.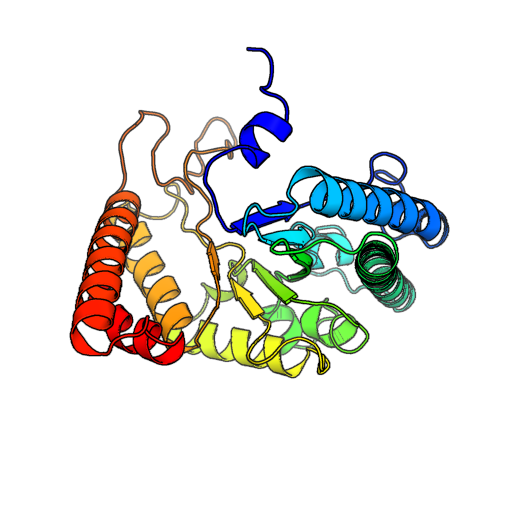238 2.751 -13.426 1.00 91.50 77 PRO A O 1
ATOM 647 N N . ASP A 1 78 ? 18.154 1.618 -13.615 1.00 95.44 78 ASP A N 1
ATOM 648 C CA . ASP A 1 78 ? 18.441 2.078 -14.976 1.00 95.44 78 ASP A CA 1
ATOM 649 C C . ASP A 1 78 ? 18.093 1.041 -16.044 1.00 95.44 78 ASP A C 1
ATOM 651 O O . ASP A 1 78 ? 18.147 1.336 -17.239 1.00 95.44 78 ASP A O 1
ATOM 655 N N . TYR A 1 79 ? 17.644 -0.148 -15.633 1.00 97.62 79 TYR A N 1
ATOM 656 C CA . TYR A 1 79 ? 17.094 -1.117 -16.563 1.00 97.62 79 TYR A CA 1
ATOM 657 C C . TYR A 1 79 ? 15.851 -0.552 -17.256 1.00 97.62 79 TYR A C 1
ATOM 659 O O . TYR A 1 79 ? 14.982 0.079 -16.636 1.00 97.62 79 TYR A O 1
ATOM 667 N N . THR A 1 80 ? 15.777 -0.798 -18.563 1.00 97.38 80 THR A N 1
ATOM 668 C CA . THR A 1 80 ? 14.613 -0.493 -19.393 1.00 97.38 80 THR A CA 1
ATOM 669 C C . THR A 1 80 ? 13.902 -1.805 -19.704 1.00 97.38 80 THR A C 1
ATOM 671 O O . THR A 1 80 ? 14.385 -2.550 -20.558 1.00 97.38 80 THR A O 1
ATOM 674 N N . PRO A 1 81 ? 12.780 -2.097 -19.022 1.00 98.12 81 PRO A N 1
ATOM 675 C CA . PRO A 1 81 ? 12.000 -3.293 -19.288 1.00 98.12 81 PRO A CA 1
ATOM 676 C C . PRO A 1 81 ? 11.555 -3.377 -20.742 1.00 98.12 81 PRO A C 1
ATOM 678 O O . PRO A 1 81 ? 11.105 -2.395 -21.336 1.00 98.12 81 PRO A O 1
ATOM 681 N N . THR A 1 82 ? 11.661 -4.575 -21.295 1.00 98.12 82 THR A N 1
ATOM 682 C CA . THR A 1 82 ? 11.172 -4.917 -22.625 1.00 98.12 82 THR A CA 1
ATOM 683 C C . THR A 1 82 ? 9.645 -4.966 -22.649 1.00 98.12 82 THR A C 1
ATOM 685 O O . THR A 1 82 ? 8.985 -5.242 -21.643 1.00 98.12 82 THR A O 1
ATOM 688 N N . ASP A 1 83 ? 9.052 -4.808 -23.835 1.00 98.12 83 ASP A N 1
ATOM 689 C CA . ASP A 1 83 ? 7.603 -4.969 -23.999 1.00 98.12 83 ASP A CA 1
ATOM 690 C C . ASP A 1 83 ? 7.116 -6.366 -23.577 1.00 98.12 83 ASP A C 1
ATOM 692 O O . ASP A 1 83 ? 5.978 -6.526 -23.138 1.00 98.12 83 ASP A O 1
ATOM 696 N N . ALA A 1 84 ? 7.962 -7.393 -23.717 1.00 97.31 84 ALA A N 1
ATOM 697 C CA . ALA A 1 84 ? 7.645 -8.747 -23.276 1.00 97.31 84 ALA A CA 1
ATOM 698 C C . ALA A 1 84 ? 7.523 -8.833 -21.748 1.00 97.31 84 ALA A C 1
ATOM 700 O O . ALA A 1 84 ? 6.547 -9.394 -21.257 1.00 97.31 84 ALA A O 1
ATOM 701 N N . GLU A 1 85 ? 8.447 -8.233 -20.999 1.00 97.38 85 GLU A N 1
ATOM 702 C CA . GLU A 1 85 ? 8.389 -8.198 -19.532 1.00 97.38 85 GLU A CA 1
ATOM 703 C C . GLU A 1 85 ? 7.192 -7.393 -19.032 1.00 97.38 85 GLU A C 1
ATOM 705 O O . GLU A 1 85 ? 6.487 -7.834 -18.125 1.00 97.38 85 GLU A O 1
ATOM 710 N N . VAL A 1 86 ? 6.892 -6.261 -19.677 1.00 98.44 86 VAL A N 1
ATOM 711 C CA . VAL A 1 86 ? 5.691 -5.472 -19.374 1.00 98.44 86 VAL A CA 1
ATOM 712 C C . VAL A 1 86 ? 4.425 -6.304 -19.599 1.00 98.44 86 VAL A C 1
ATOM 714 O O . VAL A 1 86 ? 3.575 -6.379 -18.711 1.00 98.44 86 VAL A O 1
ATOM 717 N N . ARG A 1 87 ? 4.300 -6.989 -20.747 1.00 97.88 87 ARG A N 1
ATOM 718 C CA . ARG A 1 87 ? 3.154 -7.876 -21.026 1.00 97.88 87 ARG A CA 1
ATOM 719 C C . ARG A 1 87 ? 3.041 -9.011 -20.014 1.00 97.88 87 ARG A C 1
ATOM 721 O O . ARG A 1 87 ? 1.936 -9.326 -19.577 1.00 97.88 87 ARG A O 1
ATOM 728 N N . ASN A 1 88 ? 4.164 -9.601 -19.629 1.00 96.75 88 ASN A N 1
ATOM 729 C CA . ASN A 1 88 ? 4.199 -10.675 -18.651 1.00 96.75 88 ASN A CA 1
ATOM 730 C C . ASN A 1 88 ? 3.760 -10.198 -17.260 1.00 96.75 88 ASN A C 1
ATOM 732 O O . ASN A 1 88 ? 2.950 -10.863 -16.617 1.00 96.75 88 ASN A O 1
ATOM 736 N N . MET A 1 89 ? 4.211 -9.018 -16.826 1.00 97.38 89 MET A N 1
ATOM 737 C CA . MET A 1 89 ? 3.769 -8.403 -15.573 1.00 97.38 89 MET A CA 1
ATOM 738 C C . MET A 1 89 ? 2.264 -8.091 -15.604 1.00 97.38 89 MET A C 1
ATOM 740 O O . MET A 1 89 ? 1.550 -8.404 -14.654 1.00 97.38 89 MET A O 1
ATOM 744 N N . ILE A 1 90 ? 1.744 -7.556 -16.716 1.00 98.12 90 ILE A N 1
ATOM 745 C CA . ILE A 1 90 ? 0.298 -7.336 -16.902 1.00 98.12 90 ILE A CA 1
ATOM 746 C C . ILE A 1 90 ? -0.475 -8.657 -16.773 1.00 98.12 90 ILE A C 1
ATOM 748 O O . ILE A 1 90 ? -1.491 -8.712 -16.075 1.00 98.12 90 ILE A O 1
ATOM 752 N N . ALA A 1 91 ? -0.007 -9.722 -17.433 1.00 97.25 91 ALA A N 1
ATOM 753 C CA . ALA A 1 91 ? -0.638 -11.038 -17.374 1.00 97.25 91 ALA A CA 1
ATOM 754 C C . ALA A 1 91 ? -0.626 -11.606 -15.949 1.00 97.25 91 ALA A C 1
ATOM 756 O O . ALA A 1 91 ? -1.655 -12.084 -15.474 1.00 97.25 91 ALA A O 1
ATOM 757 N N . TRP A 1 92 ? 0.499 -11.480 -15.247 1.00 96.12 92 TRP A N 1
ATOM 758 C CA . TRP A 1 92 ? 0.672 -11.920 -13.866 1.00 96.12 92 TRP A CA 1
ATOM 759 C C . TRP A 1 92 ? -0.293 -11.214 -12.901 1.00 96.12 92 TRP A C 1
ATOM 761 O O . TRP A 1 92 ? -1.061 -11.875 -12.196 1.00 96.12 92 TRP A O 1
ATOM 771 N N . VAL A 1 93 ? -0.349 -9.876 -12.932 1.00 97.19 93 VAL A N 1
ATOM 772 C CA . VAL A 1 93 ? -1.261 -9.089 -12.080 1.00 97.19 93 VAL A CA 1
ATOM 773 C C . VAL A 1 93 ? -2.723 -9.444 -12.362 1.00 97.19 93 VAL A C 1
ATOM 775 O O . VAL A 1 93 ? -3.511 -9.654 -11.435 1.00 97.19 93 VAL A O 1
ATOM 778 N N . ASN A 1 94 ? -3.100 -9.529 -13.640 1.00 97.81 94 ASN A N 1
ATOM 779 C CA . ASN A 1 94 ? -4.477 -9.823 -14.030 1.00 97.81 94 ASN A CA 1
ATOM 780 C C . ASN A 1 94 ? -4.889 -11.260 -13.709 1.00 97.81 94 ASN A C 1
ATOM 782 O O . ASN A 1 94 ? -6.043 -11.479 -13.340 1.00 97.81 94 ASN A O 1
ATOM 786 N N . MET A 1 95 ? -3.976 -12.228 -13.809 1.00 97.25 95 MET A N 1
ATOM 787 C CA . MET A 1 95 ? -4.264 -13.619 -13.465 1.00 97.25 95 MET A CA 1
ATOM 788 C C . MET A 1 95 ? -4.556 -13.774 -11.970 1.00 97.25 95 MET A C 1
ATOM 790 O O . MET A 1 95 ? -5.534 -14.414 -11.588 1.00 97.25 95 MET A O 1
ATOM 794 N N . ARG A 1 96 ? -3.778 -13.100 -11.119 1.00 97.06 96 ARG A N 1
ATOM 795 C CA . ARG A 1 96 ? -3.995 -13.090 -9.667 1.00 97.06 96 ARG A CA 1
ATOM 796 C C . ARG A 1 96 ? -5.289 -12.379 -9.281 1.00 97.06 96 ARG A C 1
ATOM 798 O O . ARG A 1 96 ? -6.045 -12.892 -8.460 1.00 97.06 96 ARG A O 1
ATOM 805 N N . GLN A 1 97 ? -5.613 -11.253 -9.924 1.00 97.69 97 GLN A N 1
ATOM 806 C CA . GLN A 1 97 ? -6.920 -10.618 -9.726 1.00 97.69 97 GLN A CA 1
ATOM 807 C C . GLN A 1 97 ? -8.066 -11.541 -10.158 1.00 97.69 97 GLN A C 1
ATOM 809 O O . GLN A 1 97 ? -9.061 -11.652 -9.443 1.00 97.69 97 GLN A O 1
ATOM 814 N N . LYS A 1 98 ? -7.927 -12.223 -11.302 1.00 97.88 98 LYS A N 1
ATOM 815 C CA . LYS A 1 98 ? -8.921 -13.187 -11.783 1.00 97.88 98 LYS A CA 1
ATOM 816 C C . LYS A 1 98 ? -9.131 -14.312 -10.768 1.00 97.88 98 LYS A C 1
ATOM 818 O O . LYS A 1 98 ? -10.276 -14.665 -10.506 1.00 97.88 98 LYS A O 1
ATOM 823 N N . ALA A 1 99 ? -8.060 -14.834 -10.175 1.00 98.12 99 ALA A N 1
ATOM 824 C CA . ALA A 1 99 ? -8.134 -15.845 -9.126 1.00 98.12 99 ALA A CA 1
ATOM 825 C C . ALA A 1 99 ? -8.925 -15.358 -7.902 1.00 98.12 99 ALA A C 1
ATOM 827 O O . ALA A 1 99 ? -9.804 -16.070 -7.418 1.00 98.12 99 ALA A O 1
ATOM 828 N N . VAL A 1 100 ? -8.682 -14.123 -7.444 1.00 98.06 100 VAL A N 1
ATOM 829 C CA . VAL A 1 100 ? -9.443 -13.517 -6.338 1.00 98.06 100 VAL A CA 1
ATOM 830 C C . VAL A 1 100 ? -10.922 -13.345 -6.693 1.00 98.06 100 VAL A C 1
ATOM 832 O O . VAL A 1 100 ? -11.793 -13.701 -5.895 1.00 98.06 100 VAL A O 1
ATOM 835 N N . ASP A 1 101 ? -11.227 -12.825 -7.883 1.00 97.75 101 ASP A N 1
ATOM 836 C CA . ASP A 1 101 ? -12.606 -12.593 -8.325 1.00 97.75 101 ASP A CA 1
ATOM 837 C C . ASP A 1 101 ? -13.380 -13.914 -8.495 1.00 97.75 101 ASP A C 1
ATOM 839 O O . ASP A 1 101 ? -14.516 -14.035 -8.024 1.00 97.75 101 ASP A O 1
ATOM 843 N N . ASP A 1 102 ? -12.753 -14.931 -9.091 1.00 98.50 102 ASP A N 1
ATOM 844 C CA . ASP A 1 102 ? -13.331 -16.268 -9.242 1.00 98.50 102 ASP A CA 1
ATOM 845 C C . ASP A 1 102 ? -13.548 -16.945 -7.881 1.00 98.50 102 ASP A C 1
ATOM 847 O O . ASP A 1 102 ? -14.625 -17.480 -7.622 1.00 98.50 102 ASP A O 1
ATOM 851 N N . ALA A 1 103 ? -12.576 -16.870 -6.968 1.00 98.50 103 ALA A N 1
ATOM 852 C CA . ALA A 1 103 ? -12.699 -17.439 -5.628 1.00 98.50 103 ALA A CA 1
ATOM 853 C C . ALA A 1 103 ? -13.849 -16.803 -4.832 1.00 98.50 103 ALA A C 1
ATOM 855 O O . ALA A 1 103 ? -14.575 -17.504 -4.126 1.00 98.50 103 ALA A O 1
ATOM 856 N N . LYS A 1 104 ? -14.052 -15.486 -4.968 1.00 97.62 104 LYS A N 1
ATOM 857 C CA . LYS A 1 104 ? -15.178 -14.768 -4.346 1.00 97.62 104 LYS A CA 1
ATOM 858 C C . LYS A 1 104 ? -16.525 -15.201 -4.914 1.00 97.62 104 LYS A C 1
ATOM 860 O O . LYS A 1 104 ? -17.485 -15.308 -4.151 1.00 97.62 104 LYS A O 1
ATOM 865 N N . ARG A 1 105 ? -16.600 -15.458 -6.224 1.00 97.62 105 ARG A N 1
ATOM 866 C CA . ARG A 1 105 ? -17.800 -16.003 -6.877 1.00 97.62 105 ARG A CA 1
ATOM 867 C C . ARG A 1 105 ? -18.096 -17.428 -6.399 1.00 97.62 105 ARG A C 1
ATOM 869 O O . ARG A 1 105 ? -19.241 -17.731 -6.083 1.00 97.62 105 ARG A O 1
ATOM 876 N N . ASP A 1 106 ? -17.075 -18.278 -6.321 1.00 98.38 106 ASP A N 1
ATOM 877 C CA . ASP A 1 106 ? -17.230 -19.721 -6.084 1.00 98.38 106 ASP A CA 1
ATOM 878 C C . ASP A 1 106 ? -17.283 -20.105 -4.592 1.00 98.38 106 ASP A C 1
ATOM 880 O O . ASP A 1 106 ? -17.661 -21.224 -4.236 1.00 98.38 106 ASP A O 1
ATOM 884 N N . ALA A 1 107 ? -16.880 -19.205 -3.694 1.00 96.56 107 ALA A N 1
ATOM 885 C CA . ALA A 1 107 ? -16.965 -19.375 -2.244 1.00 96.56 107 ALA A CA 1
ATOM 886 C C . ALA A 1 107 ? -17.571 -18.125 -1.581 1.00 96.56 107 ALA A C 1
ATOM 888 O O . ALA A 1 107 ? -16.882 -17.426 -0.830 1.00 96.56 107 ALA A O 1
ATOM 889 N N . PRO A 1 108 ? -18.860 -17.829 -1.834 1.00 94.25 108 PRO A N 1
ATOM 890 C CA . PRO A 1 108 ? -19.505 -16.658 -1.265 1.00 94.25 108 PRO A CA 1
ATOM 891 C C . PRO A 1 108 ? -19.488 -16.735 0.265 1.00 94.25 108 PRO A C 1
ATOM 893 O O . PRO A 1 108 ? -19.934 -17.711 0.869 1.00 94.25 108 PRO A O 1
ATOM 896 N N . ALA A 1 109 ? -18.997 -15.675 0.898 1.00 96.25 109 ALA A N 1
ATOM 897 C CA . ALA A 1 109 ? -18.941 -15.547 2.345 1.00 96.25 109 ALA A CA 1
ATOM 898 C C . ALA A 1 109 ? -19.508 -14.192 2.775 1.00 96.25 109 ALA A C 1
ATOM 900 O O . ALA A 1 109 ? -19.405 -13.192 2.065 1.00 96.25 109 ALA A O 1
ATOM 901 N N . ARG A 1 110 ? -20.134 -14.153 3.954 1.00 96.69 110 ARG A N 1
ATOM 902 C CA . ARG A 1 110 ? -20.704 -12.923 4.522 1.00 96.69 110 ARG A CA 1
ATOM 903 C C . ARG A 1 110 ? -19.722 -12.292 5.498 1.00 96.69 110 ARG A C 1
ATOM 905 O O . ARG A 1 110 ? -19.019 -13.001 6.212 1.00 96.69 110 ARG A O 1
ATOM 912 N N . ASN A 1 111 ? -19.729 -10.962 5.587 1.00 97.31 111 ASN A N 1
ATOM 913 C CA . ASN A 1 111 ? -18.945 -10.203 6.568 1.00 97.31 111 ASN A CA 1
ATOM 914 C C . ASN A 1 111 ? -17.445 -10.557 6.571 1.00 97.31 111 ASN A C 1
ATOM 916 O O . ASN A 1 111 ? -16.825 -10.624 7.626 1.00 97.31 111 ASN A O 1
ATOM 920 N N . VAL A 1 112 ? -16.863 -10.789 5.401 1.00 98.31 112 VAL A N 1
ATOM 921 C CA . VAL A 1 112 ? -15.422 -10.941 5.177 1.00 98.31 112 VAL A CA 1
ATOM 922 C C . VAL A 1 112 ? -15.127 -10.432 3.772 1.00 98.31 112 VAL A C 1
ATOM 924 O O . VAL A 1 112 ? -15.982 -10.533 2.893 1.00 98.31 112 VAL A O 1
ATOM 927 N N . ALA A 1 113 ? -13.953 -9.848 3.559 1.00 97.62 113 ALA A N 1
ATOM 928 C CA . ALA A 1 113 ? -13.535 -9.403 2.237 1.00 97.62 113 ALA A CA 1
ATOM 929 C C . ALA A 1 113 ? -12.109 -9.857 1.936 1.00 97.62 113 ALA A C 1
ATOM 931 O O . ALA A 1 113 ? -11.256 -9.858 2.823 1.00 97.62 113 ALA A O 1
ATOM 932 N N . VAL A 1 114 ? -11.860 -10.202 0.678 1.00 98.38 114 VAL A N 1
ATOM 933 C CA . VAL A 1 114 ? -10.520 -10.421 0.136 1.00 98.38 114 VAL A CA 1
ATOM 934 C C . VAL A 1 114 ? -10.374 -9.538 -1.101 1.00 98.38 114 VAL A C 1
ATOM 936 O O . VAL A 1 114 ? -11.299 -9.450 -1.918 1.00 98.38 114 VAL A O 1
ATOM 939 N N . TYR A 1 115 ? -9.239 -8.855 -1.186 1.00 98.25 115 TYR A N 1
ATOM 940 C CA . TYR A 1 115 ? -8.870 -7.939 -2.257 1.00 98.25 115 TYR A CA 1
ATOM 941 C C . TYR A 1 115 ? -7.453 -8.241 -2.731 1.00 98.25 115 TYR A C 1
ATOM 943 O O . TYR A 1 115 ? -6.621 -8.676 -1.933 1.00 98.25 115 TYR A O 1
ATOM 951 N N . HIS A 1 116 ? -7.170 -7.956 -3.999 1.00 98.38 116 HIS A N 1
ATOM 952 C CA . HIS A 1 116 ? -5.818 -8.015 -4.547 1.00 98.38 116 HIS A CA 1
ATOM 953 C C . HIS A 1 116 ? -5.269 -6.613 -4.828 1.00 98.38 116 HIS A C 1
ATOM 955 O O . HIS A 1 116 ? -5.973 -5.757 -5.370 1.00 98.38 116 HIS A O 1
ATOM 961 N N . TYR A 1 117 ? -4.010 -6.377 -4.464 1.00 98.44 117 TYR A N 1
ATOM 962 C CA . TYR A 1 117 ? -3.316 -5.134 -4.766 1.00 98.44 117 TYR A CA 1
ATOM 963 C C . TYR A 1 117 ? -1.990 -5.353 -5.487 1.00 98.44 117 TYR A C 1
ATOM 965 O O . TYR A 1 117 ? -1.334 -6.372 -5.298 1.00 98.44 117 TYR A O 1
ATOM 973 N N . LEU A 1 118 ? -1.601 -4.369 -6.299 1.00 98.56 118 LEU A N 1
ATOM 974 C CA . LEU A 1 118 ? -0.257 -4.262 -6.869 1.00 98.56 118 LEU A CA 1
ATOM 975 C C . LEU A 1 118 ? 0.508 -3.183 -6.108 1.00 98.56 118 LEU A C 1
ATOM 977 O O . LEU A 1 118 ? -0.018 -2.084 -5.932 1.00 98.56 118 LEU A O 1
ATOM 981 N N . GLU A 1 119 ? 1.725 -3.483 -5.671 1.00 98.75 119 GLU A N 1
ATOM 982 C CA . GLU A 1 119 ? 2.612 -2.477 -5.088 1.00 98.75 119 GLU A CA 1
ATOM 983 C C . GLU A 1 119 ? 3.551 -1.885 -6.132 1.00 98.75 119 GLU A C 1
ATOM 985 O O . GLU A 1 119 ? 4.259 -2.624 -6.818 1.00 98.75 119 GLU A O 1
ATOM 990 N N . VAL A 1 120 ? 3.549 -0.556 -6.235 1.00 98.75 120 VAL A N 1
ATOM 991 C CA . VAL A 1 120 ? 4.478 0.242 -7.048 1.00 98.75 120 VAL A CA 1
ATOM 992 C C . VAL A 1 120 ? 5.462 0.966 -6.136 1.00 98.75 120 VAL A C 1
ATOM 994 O O . VAL A 1 120 ? 5.138 1.244 -4.982 1.00 98.75 120 VAL A O 1
ATOM 997 N N . ASN A 1 121 ? 6.656 1.282 -6.633 1.00 98.69 121 ASN A N 1
ATOM 998 C CA . ASN A 1 121 ? 7.720 1.871 -5.809 1.00 98.69 121 ASN A CA 1
ATOM 999 C C . ASN A 1 121 ? 8.710 2.769 -6.577 1.00 98.69 121 ASN A C 1
ATOM 1001 O O . ASN A 1 121 ? 9.659 3.288 -5.993 1.00 98.69 121 ASN A O 1
ATOM 1005 N N . ARG A 1 122 ? 8.508 2.969 -7.887 1.00 98.06 122 ARG A N 1
ATOM 1006 C CA . ARG A 1 122 ? 9.321 3.863 -8.738 1.00 98.06 122 ARG A CA 1
ATOM 1007 C C . ARG A 1 122 ? 8.436 4.846 -9.512 1.00 98.06 122 ARG A C 1
ATOM 1009 O O . ARG A 1 122 ? 8.497 4.957 -10.737 1.00 98.06 122 ARG A O 1
ATOM 1016 N N . VAL A 1 123 ? 7.565 5.549 -8.798 1.00 98.50 123 VAL A N 1
ATOM 1017 C CA . VAL A 1 123 ? 6.570 6.474 -9.361 1.00 98.50 123 VAL A CA 1
ATOM 1018 C C . VAL A 1 123 ? 7.227 7.752 -9.887 1.00 98.50 123 VAL A C 1
ATOM 1020 O O . VAL A 1 123 ? 6.821 8.257 -10.934 1.00 98.50 123 VAL A O 1
ATOM 1023 N N . VAL A 1 124 ? 8.283 8.239 -9.230 1.00 97.88 124 VAL A N 1
ATOM 1024 C CA . VAL A 1 124 ? 9.072 9.384 -9.711 1.00 97.88 124 VAL A CA 1
ATOM 1025 C C . VAL A 1 124 ? 9.694 9.070 -11.073 1.00 97.88 124 VAL A C 1
ATOM 1027 O O . VAL A 1 124 ? 9.579 9.873 -11.999 1.00 97.88 124 VAL A O 1
ATOM 1030 N N . ASP A 1 125 ? 10.274 7.878 -11.232 1.00 98.06 125 ASP A N 1
ATOM 1031 C CA . ASP A 1 125 ? 10.813 7.409 -12.515 1.00 98.06 125 ASP A CA 1
ATOM 1032 C C . ASP A 1 125 ? 9.723 7.350 -13.599 1.00 98.06 125 ASP A C 1
ATOM 1034 O O . ASP A 1 125 ? 9.955 7.731 -14.749 1.00 98.06 125 ASP A O 1
ATOM 1038 N N . ALA A 1 126 ? 8.524 6.880 -13.241 1.00 98.38 126 ALA A N 1
ATOM 1039 C CA . ALA A 1 126 ? 7.393 6.791 -14.161 1.00 98.38 126 ALA A CA 1
ATOM 1040 C C . ALA A 1 126 ? 6.971 8.179 -14.674 1.00 98.38 126 ALA A C 1
ATOM 1042 O O . ALA A 1 126 ? 6.761 8.354 -15.877 1.00 98.38 126 ALA A O 1
ATOM 1043 N N . MET A 1 127 ? 6.916 9.180 -13.785 1.00 98.12 127 MET A N 1
ATOM 1044 C CA . MET A 1 127 ? 6.644 10.579 -14.145 1.00 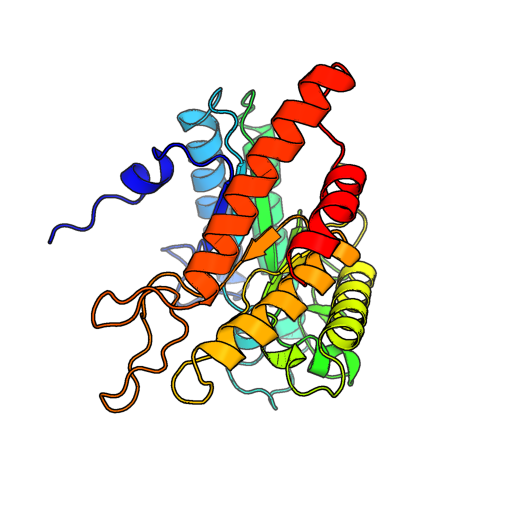98.12 127 MET A CA 1
ATOM 1045 C C . MET A 1 127 ? 7.745 11.198 -15.018 1.00 98.12 127 MET A C 1
ATOM 1047 O O . MET A 1 127 ? 7.468 12.117 -15.785 1.00 98.12 127 MET A O 1
ATOM 1051 N N . GLN A 1 128 ? 8.976 10.687 -14.938 1.00 97.31 128 GLN A N 1
ATOM 1052 C CA . GLN A 1 128 ? 10.094 11.065 -15.812 1.00 97.31 128 GLN A CA 1
ATOM 1053 C C . GLN A 1 128 ? 10.090 10.316 -17.158 1.00 97.31 128 GLN A C 1
ATOM 1055 O O . GLN A 1 128 ? 10.979 10.519 -17.980 1.00 97.31 128 GLN A O 1
ATOM 1060 N N . GLY A 1 129 ? 9.099 9.454 -17.402 1.00 97.44 129 GLY A N 1
ATOM 1061 C CA . GLY A 1 129 ? 8.930 8.735 -18.663 1.00 97.44 129 GLY A CA 1
ATOM 1062 C C . GLY A 1 129 ? 9.620 7.371 -18.728 1.00 97.44 129 GLY A C 1
ATOM 1063 O O . GLY A 1 129 ? 9.510 6.705 -19.758 1.00 97.44 129 GLY A O 1
ATOM 1064 N N . LYS A 1 130 ? 10.279 6.906 -17.653 1.00 98.44 130 LYS A N 1
ATOM 1065 C CA . LYS A 1 130 ? 10.825 5.540 -17.614 1.00 98.44 130 LYS A CA 1
ATOM 1066 C C . LYS A 1 130 ? 9.687 4.508 -17.644 1.00 98.44 130 LYS A C 1
ATOM 1068 O O . LYS A 1 130 ? 8.576 4.758 -17.173 1.00 98.44 130 LYS A O 1
ATOM 1073 N N . VAL A 1 131 ? 9.969 3.325 -18.189 1.00 98.50 131 VAL A N 1
ATOM 1074 C CA . VAL A 1 131 ? 9.036 2.186 -18.218 1.00 98.50 131 VAL A CA 1
ATOM 1075 C C . VAL A 1 131 ? 8.925 1.594 -16.812 1.00 98.50 131 VAL A C 1
ATOM 1077 O O . VAL A 1 131 ? 9.891 1.019 -16.306 1.00 98.50 131 VAL A O 1
ATOM 1080 N N . ARG A 1 132 ? 7.764 1.776 -16.173 1.00 98.69 132 ARG A N 1
ATOM 1081 C CA . ARG A 1 132 ? 7.471 1.388 -14.784 1.00 98.69 132 ARG A CA 1
ATOM 1082 C C . ARG A 1 132 ? 6.069 0.801 -14.653 1.00 98.69 132 ARG A C 1
ATOM 1084 O O . ARG A 1 132 ? 5.243 0.931 -15.559 1.00 98.69 132 ARG A O 1
ATOM 1091 N N . LEU A 1 133 ? 5.771 0.174 -13.517 1.00 98.69 133 LEU A N 1
ATOM 1092 C CA . LEU A 1 133 ? 4.445 -0.382 -13.251 1.00 98.69 133 LEU A CA 1
ATOM 1093 C C . LEU A 1 133 ? 3.370 0.689 -13.387 1.00 98.69 133 LEU A C 1
ATOM 1095 O O . LEU A 1 133 ? 2.362 0.454 -14.052 1.00 98.69 133 LEU A O 1
ATOM 1099 N N . THR A 1 134 ? 3.602 1.872 -12.817 1.00 98.75 134 THR A N 1
ATOM 1100 C CA . THR A 1 134 ? 2.586 2.925 -12.751 1.00 98.75 134 THR A CA 1
ATOM 1101 C C . THR A 1 134 ? 2.072 3.351 -14.122 1.00 98.75 134 THR A C 1
ATOM 1103 O O . THR A 1 134 ? 0.870 3.495 -14.290 1.00 98.75 134 THR A O 1
ATOM 1106 N N . ASN A 1 135 ? 2.950 3.519 -15.112 1.00 98.69 135 ASN A N 1
ATOM 1107 C CA . ASN A 1 135 ? 2.584 4.050 -16.428 1.00 98.69 135 ASN A CA 1
ATOM 1108 C C . ASN A 1 135 ? 2.466 2.982 -17.527 1.00 98.69 135 ASN A C 1
ATOM 1110 O O . ASN A 1 135 ? 1.868 3.253 -18.569 1.00 98.69 135 ASN A O 1
ATOM 1114 N N . LYS A 1 136 ? 3.046 1.787 -17.340 1.00 98.69 136 LYS A N 1
ATOM 1115 C CA . LYS A 1 136 ? 3.064 0.728 -18.366 1.00 98.69 136 LYS A CA 1
ATOM 1116 C C . LYS A 1 136 ? 2.351 -0.557 -17.966 1.00 98.69 136 LYS A C 1
ATOM 1118 O O . LYS A 1 136 ? 2.031 -1.337 -18.853 1.00 98.69 136 LYS A O 1
ATOM 1123 N N . VAL A 1 137 ? 2.050 -0.764 -16.683 1.00 98.69 137 VAL A N 1
ATOM 1124 C CA . VAL A 1 137 ? 1.315 -1.946 -16.204 1.00 98.69 137 VAL A CA 1
ATOM 1125 C C . VAL A 1 137 ? -0.069 -1.553 -15.698 1.00 98.69 137 VAL A C 1
ATOM 1127 O O . VAL A 1 137 ? -1.049 -2.037 -16.257 1.00 98.69 137 VAL A O 1
ATOM 1130 N N . LEU A 1 138 ? -0.171 -0.652 -14.706 1.00 98.44 138 LEU A N 1
ATOM 1131 C CA . LEU A 1 138 ? -1.437 -0.279 -14.049 1.00 98.44 138 LEU A CA 1
ATOM 1132 C C . LEU A 1 138 ? -2.585 0.017 -15.029 1.00 98.44 138 LEU A C 1
ATOM 1134 O O . LEU A 1 138 ? -3.657 -0.563 -14.813 1.00 98.44 138 LEU A O 1
ATOM 1138 N N . PRO A 1 139 ? -2.394 0.789 -16.124 1.00 98.62 139 PRO A N 1
ATOM 1139 C CA . PRO A 1 139 ? -3.485 1.118 -17.047 1.00 98.62 139 PRO A CA 1
ATOM 1140 C C . PRO A 1 139 ? -4.137 -0.096 -17.726 1.00 98.62 139 PRO A C 1
ATOM 1142 O O . PRO A 1 139 ? -5.240 0.007 -18.257 1.00 98.62 139 PRO A O 1
ATOM 1145 N N . PHE A 1 140 ? -3.478 -1.257 -17.701 1.00 98.50 140 PHE A N 1
ATOM 1146 C CA . PHE A 1 140 ? -3.927 -2.496 -18.341 1.00 98.50 140 PHE A CA 1
ATOM 1147 C C . PHE A 1 140 ? -4.380 -3.562 -17.333 1.00 98.50 140 PHE A C 1
ATOM 1149 O O . PHE A 1 140 ? -4.487 -4.745 -17.669 1.00 98.50 140 PHE A O 1
ATOM 1156 N N . THR A 1 141 ? -4.640 -3.168 -16.085 1.00 96.75 141 THR A N 1
ATOM 1157 C CA . THR A 1 141 ? -5.019 -4.086 -15.002 1.00 96.75 141 THR A CA 1
ATOM 1158 C C . THR A 1 141 ? -6.489 -3.973 -14.599 1.00 96.75 141 THR A C 1
ATOM 1160 O O . THR A 1 141 ? -7.166 -2.987 -14.881 1.00 96.75 141 THR A O 1
ATOM 1163 N N . LYS A 1 142 ? -6.988 -4.991 -13.888 1.00 94.25 142 LYS A N 1
ATOM 1164 C CA . LYS A 1 142 ? -8.331 -5.011 -13.269 1.00 94.25 142 LYS A CA 1
ATOM 1165 C C . LYS A 1 142 ? -8.290 -5.021 -11.732 1.00 94.25 142 LYS A C 1
ATOM 1167 O O . LYS A 1 142 ? -9.253 -5.446 -11.087 1.00 94.25 142 LYS A O 1
ATOM 1172 N N . LEU A 1 143 ? -7.162 -4.606 -11.158 1.00 94.31 143 LEU A N 1
ATOM 1173 C CA . LEU A 1 143 ? -6.829 -4.734 -9.734 1.00 94.31 143 LEU A CA 1
ATOM 1174 C C . LEU A 1 143 ? -7.827 -4.040 -8.787 1.00 94.31 143 LEU A C 1
ATOM 1176 O O . LEU A 1 143 ? -8.467 -3.051 -9.158 1.00 94.31 143 LEU A O 1
ATOM 1180 N N . ASP A 1 144 ? -7.952 -4.541 -7.553 1.00 97.88 144 ASP A N 1
ATOM 1181 C CA . ASP A 1 144 ? -8.782 -3.906 -6.522 1.00 97.88 144 ASP A CA 1
ATOM 1182 C C . ASP A 1 144 ? -8.134 -2.636 -5.960 1.00 97.88 144 ASP A C 1
ATOM 1184 O O . ASP A 1 144 ? -8.792 -1.600 -5.911 1.00 97.88 144 ASP A O 1
ATOM 1188 N N . PHE A 1 145 ? -6.861 -2.694 -5.562 1.00 98.44 145 PHE A N 1
ATOM 1189 C CA . PHE A 1 145 ? -6.153 -1.560 -4.954 1.00 98.44 145 PHE A CA 1
ATOM 1190 C C . PHE A 1 145 ? -4.703 -1.447 -5.423 1.00 98.44 145 PHE A C 1
ATOM 1192 O O . PHE A 1 145 ? -4.105 -2.424 -5.857 1.00 98.44 145 PHE A O 1
ATOM 1199 N N . VAL A 1 146 ? -4.114 -0.263 -5.294 1.00 98.69 146 VAL A N 1
ATOM 1200 C CA . VAL A 1 146 ? -2.685 -0.031 -5.521 1.00 98.69 146 VAL A CA 1
ATOM 1201 C C . VAL A 1 146 ? -2.039 0.373 -4.204 1.00 98.69 146 VAL A C 1
ATOM 1203 O O . VAL A 1 146 ? -2.530 1.259 -3.505 1.00 98.69 146 VAL A O 1
ATOM 1206 N N . SER A 1 147 ? -0.936 -0.285 -3.881 1.00 98.69 147 SER A N 1
ATOM 1207 C CA . SER A 1 147 ? -0.051 0.080 -2.782 1.00 98.69 147 SER A CA 1
ATOM 1208 C C . SER A 1 147 ? 1.119 0.890 -3.336 1.00 98.69 147 SER A C 1
ATOM 1210 O O . SER A 1 147 ? 1.613 0.587 -4.421 1.00 98.69 147 SER A O 1
ATOM 1212 N N . TYR A 1 148 ? 1.556 1.923 -2.624 1.00 98.81 148 TYR A N 1
ATOM 1213 C CA . TYR A 1 148 ? 2.751 2.689 -2.967 1.00 98.81 148 TYR A CA 1
ATOM 1214 C C . TYR A 1 148 ? 3.794 2.557 -1.858 1.00 98.81 148 TYR A C 1
ATOM 1216 O O . TYR A 1 148 ? 3.577 3.065 -0.754 1.00 98.81 148 TYR A O 1
ATOM 1224 N N . SER A 1 149 ? 4.914 1.896 -2.154 1.00 98.50 149 SER A N 1
ATOM 1225 C CA . SER A 1 149 ? 6.129 2.026 -1.349 1.00 98.50 149 SER A CA 1
ATOM 1226 C C . SER A 1 149 ? 6.801 3.351 -1.709 1.00 98.50 149 SER A C 1
ATOM 1228 O O . SER A 1 149 ? 7.323 3.533 -2.809 1.00 98.50 149 SER A O 1
ATOM 1230 N N . ALA A 1 150 ? 6.696 4.324 -0.806 1.00 98.00 150 ALA A N 1
ATOM 1231 C CA . ALA A 1 150 ? 6.870 5.739 -1.123 1.00 98.00 150 ALA A CA 1
ATOM 1232 C C . ALA A 1 150 ? 8.310 6.254 -0.972 1.00 98.00 150 ALA A C 1
ATOM 1234 O O . ALA A 1 150 ? 8.526 7.464 -0.898 1.00 98.00 150 ALA A O 1
ATOM 1235 N N . TYR A 1 151 ? 9.310 5.372 -0.906 1.00 97.12 151 TYR A N 1
ATOM 1236 C CA . TYR A 1 151 ? 10.694 5.774 -0.641 1.00 97.12 151 TYR A CA 1
ATOM 1237 C C . TYR A 1 151 ? 11.291 6.700 -1.708 1.00 97.12 151 TYR A C 1
ATOM 1239 O O . TYR A 1 151 ? 12.098 7.573 -1.376 1.00 97.12 151 TYR A O 1
ATOM 1247 N N . ASP A 1 152 ? 10.873 6.581 -2.971 1.00 96.44 152 ASP A N 1
ATOM 1248 C CA . ASP A 1 152 ? 11.325 7.473 -4.046 1.00 96.44 152 ASP A CA 1
ATOM 1249 C C . ASP A 1 152 ? 10.739 8.898 -3.943 1.00 96.44 152 ASP A C 1
ATOM 1251 O O . ASP A 1 152 ? 11.269 9.823 -4.560 1.00 96.44 152 ASP A O 1
ATOM 1255 N N . ALA A 1 153 ? 9.720 9.124 -3.102 1.00 95.06 153 ALA A N 1
ATOM 1256 C CA . ALA A 1 153 ? 9.085 10.430 -2.910 1.00 95.06 153 ALA A CA 1
ATOM 1257 C C . ALA A 1 153 ? 9.910 11.418 -2.060 1.00 95.06 153 ALA A C 1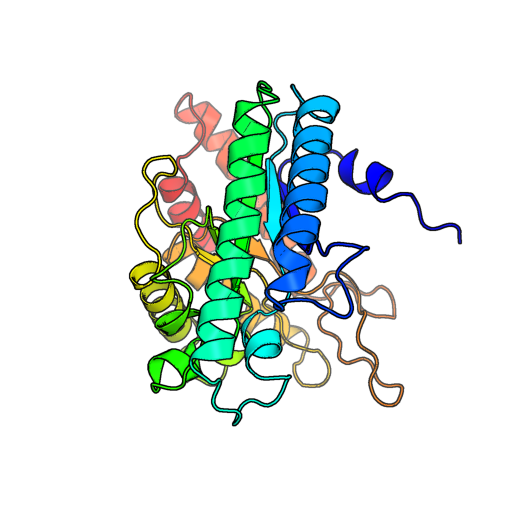
ATOM 1259 O O . ALA A 1 153 ? 9.644 12.622 -2.069 1.00 95.06 153 ALA A O 1
ATOM 1260 N N . PHE A 1 154 ? 10.890 10.947 -1.280 1.00 92.62 154 PHE A N 1
ATOM 1261 C CA . PHE A 1 154 ? 11.479 11.745 -0.190 1.00 92.62 154 PHE A CA 1
ATOM 1262 C C . PHE A 1 154 ? 12.668 12.631 -0.585 1.00 92.62 154 PHE A C 1
ATOM 1264 O O . PHE A 1 154 ? 13.201 13.342 0.273 1.00 92.62 154 PHE A O 1
ATOM 1271 N N . GLY A 1 155 ? 13.064 12.620 -1.862 1.00 85.19 155 GLY A N 1
ATOM 1272 C CA . GLY A 1 155 ? 14.144 13.459 -2.398 1.00 85.19 155 GLY A CA 1
ATOM 1273 C C . GLY A 1 155 ? 13.734 14.895 -2.758 1.00 85.19 155 GLY A C 1
ATOM 1274 O O . GLY A 1 155 ? 14.593 15.711 -3.087 1.00 85.19 155 GLY A O 1
ATOM 1275 N N . GLY A 1 156 ? 12.437 15.211 -2.729 1.00 82.12 156 GLY A N 1
ATOM 1276 C CA . GLY A 1 156 ? 11.901 16.516 -3.119 1.00 82.12 156 GLY A CA 1
ATOM 1277 C C . GLY A 1 156 ? 12.009 17.613 -2.049 1.00 82.12 156 GLY A C 1
ATOM 1278 O O . GLY A 1 156 ? 12.415 17.380 -0.909 1.00 82.12 156 GLY A O 1
ATOM 1279 N N . LYS A 1 157 ? 11.641 18.849 -2.423 1.00 83.88 157 LYS A N 1
ATOM 1280 C CA . LYS A 1 157 ? 11.716 20.030 -1.537 1.00 83.88 157 LYS A CA 1
ATOM 1281 C C . LYS A 1 157 ? 10.543 20.113 -0.559 1.00 83.88 157 LYS A C 1
ATOM 1283 O O . LYS A 1 157 ? 10.706 20.666 0.526 1.00 83.88 157 LYS A O 1
ATOM 1288 N N . ASN A 1 158 ? 9.364 19.617 -0.942 1.00 92.81 158 ASN A N 1
ATOM 1289 C CA . ASN A 1 158 ? 8.155 19.700 -0.128 1.00 92.81 158 ASN A CA 1
ATOM 1290 C C . ASN A 1 158 ? 7.442 18.352 -0.129 1.00 92.81 158 ASN A C 1
ATOM 1292 O O . ASN A 1 158 ? 6.570 18.099 -0.957 1.00 92.81 158 ASN A O 1
ATOM 1296 N N . LEU A 1 159 ? 7.790 17.520 0.853 1.00 94.12 159 LEU A N 1
ATOM 1297 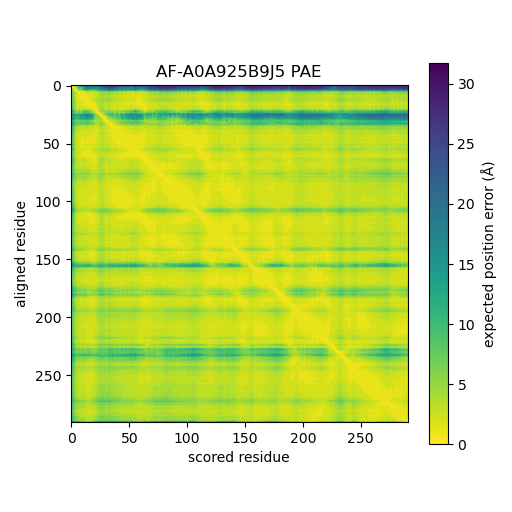C CA . LEU A 1 159 ? 7.314 16.145 0.965 1.00 94.12 159 LEU A CA 1
ATOM 1298 C C . LEU A 1 159 ? 5.790 16.014 0.830 1.00 94.12 159 LEU A C 1
ATOM 1300 O O . LEU A 1 159 ? 5.324 15.096 0.169 1.00 94.12 159 LEU A O 1
ATOM 1304 N N . GLU A 1 160 ? 5.002 16.922 1.411 1.00 95.69 160 GLU A N 1
ATOM 1305 C CA . GLU A 1 160 ? 3.538 16.795 1.386 1.00 95.69 160 GLU A CA 1
ATOM 1306 C C . GLU A 1 160 ? 2.949 17.083 0.006 1.00 95.69 160 GLU A C 1
ATOM 1308 O O . GLU A 1 160 ? 2.092 16.343 -0.482 1.00 95.69 160 GLU A O 1
ATOM 1313 N N . THR A 1 161 ? 3.434 18.143 -0.642 1.00 95.69 161 THR A N 1
ATOM 1314 C CA . THR A 1 161 ? 3.001 18.495 -2.001 1.00 95.69 161 THR A CA 1
ATOM 1315 C C . THR A 1 161 ? 3.514 17.478 -3.015 1.00 95.69 161 THR A C 1
ATOM 1317 O O . THR A 1 161 ? 2.793 17.095 -3.934 1.00 95.69 161 THR A O 1
ATOM 1320 N N . ASP A 1 162 ? 4.751 17.017 -2.846 1.00 95.94 162 ASP A N 1
ATOM 1321 C CA . ASP A 1 162 ? 5.395 16.054 -3.736 1.00 95.94 162 ASP A CA 1
ATOM 1322 C C . ASP A 1 162 ? 4.668 14.705 -3.674 1.00 95.94 162 ASP A C 1
ATOM 1324 O O . ASP A 1 162 ? 4.275 14.166 -4.708 1.00 95.94 162 ASP A O 1
ATOM 1328 N N . LEU A 1 163 ? 4.369 14.224 -2.466 1.00 97.94 163 LEU A N 1
ATOM 1329 C CA . LEU A 1 163 ? 3.623 12.988 -2.254 1.00 97.94 163 LEU A CA 1
ATOM 1330 C C . LEU A 1 163 ? 2.179 13.074 -2.770 1.00 97.94 163 LEU A C 1
ATOM 1332 O O . LEU A 1 163 ? 1.698 12.124 -3.378 1.00 97.94 163 LEU A O 1
ATOM 1336 N N . THR A 1 164 ? 1.508 14.220 -2.608 1.00 97.38 164 THR A N 1
ATOM 1337 C CA . THR A 1 164 ? 0.169 14.452 -3.187 1.00 97.38 164 THR A CA 1
ATOM 1338 C C . THR A 1 164 ? 0.191 14.282 -4.709 1.00 97.38 164 THR A C 1
ATOM 1340 O O . THR A 1 164 ? -0.631 13.548 -5.254 1.00 97.38 164 THR A O 1
ATOM 1343 N N . ARG A 1 165 ? 1.172 14.890 -5.394 1.00 98.00 165 ARG A N 1
ATOM 1344 C CA . ARG A 1 165 ? 1.320 14.781 -6.857 1.00 98.00 165 ARG A CA 1
ATOM 1345 C C . ARG A 1 165 ? 1.595 13.348 -7.312 1.00 98.00 165 ARG A C 1
ATOM 1347 O O . ARG A 1 165 ? 1.073 12.929 -8.341 1.00 98.00 165 ARG A O 1
ATOM 1354 N N . LEU A 1 166 ? 2.395 12.602 -6.551 1.00 98.50 166 LEU A N 1
ATOM 1355 C CA . LEU A 1 166 ? 2.691 11.198 -6.841 1.00 98.50 166 LEU A CA 1
ATOM 1356 C C . LEU A 1 166 ? 1.442 10.325 -6.681 1.00 98.50 166 LEU A C 1
ATOM 1358 O O . LEU A 1 166 ? 1.132 9.543 -7.574 1.00 98.50 166 LEU A O 1
ATOM 1362 N N . LEU A 1 167 ? 0.678 10.504 -5.601 1.00 98.56 167 LEU A N 1
ATOM 1363 C CA . LEU A 1 167 ? -0.576 9.779 -5.385 1.00 98.56 167 LEU A CA 1
ATOM 1364 C C . LEU A 1 167 ? -1.617 10.086 -6.475 1.00 98.56 167 LEU A C 1
ATOM 1366 O O . LEU A 1 167 ? -2.261 9.162 -6.971 1.00 98.56 167 LEU A O 1
ATOM 1370 N N . ASP A 1 168 ? -1.744 11.350 -6.896 1.00 98.50 168 ASP A N 1
ATOM 1371 C CA . ASP A 1 168 ? -2.609 11.736 -8.021 1.00 98.50 168 ASP A CA 1
ATOM 1372 C C . ASP A 1 168 ? -2.174 11.062 -9.329 1.00 98.50 168 ASP A C 1
ATOM 1374 O O . ASP A 1 168 ? -3.012 10.543 -10.070 1.00 98.50 168 ASP A O 1
ATOM 1378 N N . TYR A 1 169 ? -0.865 11.019 -9.599 1.00 98.81 169 TYR A N 1
ATOM 1379 C CA . TYR A 1 169 ? -0.333 10.347 -10.781 1.00 98.81 169 TYR A CA 1
ATOM 1380 C C . TYR A 1 169 ? -0.655 8.849 -10.775 1.00 98.81 169 TYR A C 1
ATOM 1382 O O . TYR A 1 169 ? -1.135 8.332 -11.787 1.00 98.81 169 TYR A O 1
ATOM 1390 N N . ILE A 1 170 ? -0.463 8.161 -9.644 1.00 98.75 170 ILE A N 1
ATOM 1391 C CA . ILE A 1 170 ? -0.813 6.740 -9.524 1.00 98.75 170 ILE A CA 1
ATOM 1392 C C . ILE A 1 170 ? -2.311 6.555 -9.760 1.00 98.75 170 ILE A C 1
ATOM 1394 O O . ILE A 1 170 ? -2.676 5.775 -10.634 1.00 98.75 170 ILE A O 1
ATOM 1398 N N . GLU A 1 171 ? -3.169 7.292 -9.041 1.00 97.88 171 GLU A N 1
ATOM 1399 C CA . GLU A 1 171 ? -4.632 7.163 -9.129 1.00 97.88 171 GLU A CA 1
ATOM 1400 C C . GLU A 1 171 ? -5.131 7.395 -10.563 1.00 97.88 171 GLU A C 1
ATOM 1402 O O . GLU A 1 171 ? -5.975 6.641 -11.043 1.00 97.88 171 GLU A O 1
ATOM 1407 N N . SER A 1 172 ? -4.551 8.361 -11.289 1.00 97.69 172 SER A N 1
ATOM 1408 C CA . SER A 1 172 ? -4.898 8.632 -12.693 1.00 97.69 172 SER A CA 1
ATOM 1409 C C . SER A 1 172 ? -4.596 7.474 -13.655 1.00 97.69 172 SER A C 1
ATOM 1411 O O . SER A 1 172 ? -5.225 7.372 -14.706 1.00 97.69 172 SER A O 1
ATOM 1413 N N . ASN A 1 173 ? -3.663 6.586 -13.294 1.00 98.44 173 ASN A N 1
ATOM 1414 C CA . ASN A 1 173 ? -3.299 5.410 -14.083 1.00 98.44 173 ASN A CA 1
ATOM 1415 C C . ASN A 1 173 ? -4.084 4.152 -13.683 1.00 98.44 173 ASN A C 1
ATOM 1417 O O . ASN A 1 173 ? -3.903 3.109 -14.310 1.00 98.44 173 ASN A O 1
ATOM 1421 N N . VAL A 1 174 ? -4.943 4.209 -12.656 1.00 96.94 174 VAL A N 1
ATOM 1422 C CA . VAL A 1 174 ? -5.705 3.036 -12.206 1.00 96.94 174 VAL A CA 1
ATOM 1423 C C . VAL A 1 174 ? -7.056 2.958 -12.932 1.00 96.94 174 VAL A C 1
ATOM 1425 O O . VAL A 1 174 ? -7.933 3.789 -12.684 1.00 96.94 174 VAL A O 1
ATOM 1428 N N . PRO A 1 175 ? -7.312 1.928 -13.765 1.00 95.69 175 PRO A N 1
ATOM 1429 C CA . PRO A 1 175 ? -8.567 1.807 -14.510 1.00 95.69 175 PRO A CA 1
ATOM 1430 C C . PRO A 1 175 ? -9.766 1.662 -13.582 1.00 95.69 175 PRO A C 1
ATOM 1432 O O . PRO A 1 175 ? -9.692 0.897 -12.621 1.00 95.69 175 PRO A O 1
ATOM 1435 N N . ALA A 1 176 ? -10.871 2.354 -13.864 1.00 92.62 176 ALA A N 1
ATOM 1436 C CA . ALA A 1 176 ? -12.064 2.337 -13.018 1.00 92.62 176 ALA A CA 1
ATOM 1437 C C . ALA A 1 176 ? -12.541 0.909 -12.686 1.00 92.62 176 ALA A C 1
ATOM 1439 O O . ALA A 1 176 ? -12.589 0.032 -13.550 1.00 92.62 176 ALA A O 1
ATOM 1440 N N . LYS A 1 177 ? -12.953 0.686 -11.432 1.00 92.81 177 LYS A N 1
ATOM 1441 C CA . LYS A 1 177 ? -13.503 -0.593 -10.967 1.00 92.81 177 LYS A CA 1
ATOM 1442 C C . LYS A 1 177 ? -14.853 -0.373 -10.298 1.00 92.81 177 LYS A C 1
ATOM 1444 O O . LYS A 1 177 ? -14.916 0.100 -9.171 1.00 92.81 177 LYS A O 1
ATOM 1449 N N . ALA A 1 178 ? -15.934 -0.751 -10.982 1.00 91.19 178 ALA A N 1
ATOM 1450 C CA . ALA A 1 178 ? -17.308 -0.473 -10.546 1.00 91.19 178 ALA A CA 1
ATOM 1451 C C . ALA A 1 178 ? -17.646 -1.010 -9.141 1.00 91.19 178 ALA A C 1
ATOM 1453 O O . ALA A 1 178 ? -18.484 -0.445 -8.446 1.00 91.19 178 ALA A O 1
ATOM 1454 N N . SER A 1 179 ? -16.986 -2.085 -8.704 1.00 90.12 179 SER A N 1
ATOM 1455 C CA . SER A 1 179 ? -17.217 -2.699 -7.394 1.00 90.12 179 SER A CA 1
ATOM 1456 C C . SER A 1 179 ? -16.562 -1.961 -6.219 1.00 90.12 179 SER A C 1
ATOM 1458 O O . SER A 1 179 ? -16.748 -2.384 -5.080 1.00 90.12 179 SER A O 1
ATOM 1460 N N . ILE A 1 180 ? -15.757 -0.920 -6.460 1.00 91.88 180 ILE A N 1
ATOM 1461 C CA . ILE A 1 180 ? -15.042 -0.180 -5.413 1.00 91.88 180 ILE A CA 1
ATOM 1462 C C . ILE A 1 180 ? -15.243 1.318 -5.629 1.00 91.88 180 ILE A C 1
ATOM 1464 O O . ILE A 1 180 ? -14.871 1.876 -6.655 1.00 91.88 180 ILE A O 1
ATOM 1468 N N . THR A 1 181 ? -15.823 1.976 -4.631 1.00 88.81 181 THR A N 1
ATOM 1469 C CA . THR A 1 181 ? -16.048 3.422 -4.639 1.00 88.81 181 THR A CA 1
ATOM 1470 C C . THR A 1 181 ? -14.874 4.171 -4.018 1.00 88.81 181 THR A C 1
ATOM 1472 O O . THR A 1 181 ? -14.391 3.778 -2.954 1.00 88.81 181 THR A O 1
ATOM 1475 N N . GLY A 1 182 ? -14.515 5.314 -4.601 1.00 90.00 182 GLY A N 1
ATOM 1476 C CA . GLY A 1 182 ? -13.463 6.192 -4.089 1.00 90.00 182 GLY A CA 1
ATOM 1477 C C . GLY A 1 182 ? -12.065 5.803 -4.567 1.00 90.00 182 GLY A C 1
ATOM 1478 O O . GLY A 1 182 ? -11.909 4.956 -5.444 1.00 90.00 182 GLY A O 1
ATOM 1479 N N . LYS A 1 183 ? -11.061 6.462 -3.982 1.00 93.25 183 LYS A N 1
ATOM 1480 C CA . LYS A 1 183 ? -9.649 6.276 -4.327 1.00 93.25 183 LYS A CA 1
ATOM 1481 C C . LYS A 1 183 ? -9.184 4.865 -3.981 1.00 93.25 183 LYS A C 1
ATOM 1483 O O . LYS A 1 183 ? -9.564 4.323 -2.936 1.00 93.25 183 LYS A O 1
ATOM 1488 N N . ARG A 1 184 ? -8.360 4.279 -4.849 1.00 96.31 184 ARG A N 1
ATOM 1489 C CA . ARG A 1 184 ? -7.870 2.896 -4.704 1.00 96.31 184 ARG A CA 1
ATOM 1490 C C . ARG A 1 184 ? -6.372 2.810 -4.448 1.00 96.31 184 ARG A C 1
ATOM 1492 O O . ARG A 1 184 ? -5.866 1.706 -4.272 1.00 96.31 184 ARG A O 1
ATOM 1499 N N . VAL A 1 185 ? -5.691 3.947 -4.359 1.00 98.25 185 VAL A N 1
ATOM 1500 C CA . VAL A 1 185 ? -4.289 4.030 -3.942 1.00 98.25 185 VAL A CA 1
ATOM 1501 C C . VAL A 1 185 ? -4.172 4.235 -2.426 1.00 98.25 185 VAL A C 1
ATOM 1503 O O . VAL A 1 185 ? -4.980 4.929 -1.799 1.00 98.25 185 VAL A O 1
ATOM 1506 N N . PHE A 1 186 ? -3.154 3.630 -1.820 1.00 98.31 186 PHE A N 1
ATOM 1507 C CA . PHE A 1 186 ? -2.738 3.880 -0.441 1.00 98.31 186 PHE A CA 1
ATOM 1508 C C . PHE A 1 186 ? -1.210 3.793 -0.306 1.00 98.31 186 PHE A C 1
ATOM 1510 O O . PHE A 1 186 ? -0.542 3.257 -1.187 1.00 98.31 186 PHE A O 1
ATOM 1517 N N . ILE A 1 187 ? -0.651 4.302 0.798 1.00 98.56 187 ILE A N 1
ATOM 1518 C CA . ILE A 1 187 ? 0.789 4.175 1.078 1.00 98.56 187 ILE A CA 1
ATOM 1519 C C . ILE A 1 187 ? 1.038 2.849 1.793 1.00 98.56 187 ILE A C 1
ATOM 1521 O O . ILE A 1 187 ? 0.552 2.650 2.911 1.00 98.56 187 ILE A O 1
ATOM 1525 N N . GLY A 1 188 ? 1.756 1.954 1.121 1.00 97.88 188 GLY A N 1
ATOM 1526 C CA . GLY A 1 188 ? 2.106 0.618 1.599 1.00 97.88 188 GLY A CA 1
ATOM 1527 C C . GLY A 1 188 ? 3.393 0.552 2.386 1.00 97.88 188 GLY A C 1
ATOM 1528 O O . GLY A 1 188 ? 3.509 -0.289 3.269 1.00 97.88 188 GLY A O 1
ATOM 1529 N N . GLU A 1 189 ? 4.320 1.461 2.107 1.00 97.62 189 GLU A N 1
ATOM 1530 C CA . GLU A 1 189 ? 5.539 1.605 2.888 1.00 97.62 189 GLU A CA 1
ATOM 1531 C C . GLU A 1 189 ? 5.964 3.067 2.929 1.00 97.62 189 GLU A C 1
ATOM 1533 O O . GLU A 1 189 ? 5.921 3.796 1.933 1.00 97.62 189 GLU A O 1
ATOM 1538 N N . TYR A 1 190 ? 6.383 3.494 4.112 1.00 98.06 190 TYR A N 1
ATOM 1539 C CA . TYR A 1 190 ? 7.195 4.679 4.312 1.00 98.06 190 TYR A CA 1
ATOM 1540 C C . TYR A 1 190 ? 7.991 4.520 5.603 1.00 98.06 190 TYR A C 1
ATOM 1542 O O . TYR A 1 190 ? 7.551 3.863 6.545 1.00 98.06 190 TYR A O 1
ATOM 1550 N N . GLY A 1 191 ? 9.129 5.193 5.686 1.00 96.62 191 GLY A N 1
ATOM 1551 C CA . GLY A 1 191 ? 9.954 5.200 6.882 1.00 96.62 191 GLY A CA 1
ATOM 1552 C C . GLY A 1 191 ? 11.196 6.050 6.673 1.00 96.62 191 GLY A C 1
ATOM 1553 O O . GLY A 1 191 ? 11.515 6.444 5.551 1.00 96.62 191 GLY A O 1
ATOM 1554 N N . PHE A 1 192 ? 11.903 6.339 7.760 1.00 96.56 192 PHE A N 1
ATOM 1555 C CA . PHE A 1 192 ? 13.162 7.082 7.727 1.00 96.56 192 PHE A CA 1
ATOM 1556 C C . PHE A 1 192 ? 14.155 6.365 8.643 1.00 96.56 192 PHE A C 1
ATOM 1558 O O . PHE A 1 192 ? 13.835 6.188 9.822 1.00 96.56 192 PHE A O 1
ATOM 1565 N N . PRO A 1 193 ? 15.317 5.917 8.142 1.00 95.12 193 PRO A N 1
ATOM 1566 C CA . PRO A 1 193 ? 16.155 5.003 8.899 1.00 95.12 193 PRO A CA 1
ATOM 1567 C C . PRO A 1 193 ? 17.080 5.756 9.860 1.00 95.12 193 PRO A C 1
ATOM 1569 O O . PRO A 1 193 ? 17.710 6.751 9.477 1.00 95.12 193 PRO A O 1
ATOM 1572 N N . ALA A 1 194 ? 17.204 5.247 11.088 1.00 94.38 194 ALA A N 1
ATOM 1573 C CA . ALA A 1 194 ? 18.010 5.816 12.168 1.00 94.38 194 ALA A CA 1
ATOM 1574 C C . ALA A 1 194 ? 19.493 6.002 11.800 1.00 94.38 194 ALA A C 1
ATOM 1576 O O . ALA A 1 194 ? 20.154 6.887 12.337 1.00 94.38 194 ALA A O 1
ATOM 1577 N N . GLN A 1 195 ? 20.018 5.231 10.839 1.00 93.88 195 GLN A N 1
ATOM 1578 C CA . GLN A 1 195 ? 21.384 5.416 10.335 1.00 93.88 195 GLN A CA 1
ATOM 1579 C C . GLN A 1 195 ? 21.626 6.782 9.667 1.00 93.88 195 GLN A C 1
ATOM 1581 O O . GLN A 1 195 ? 22.772 7.195 9.516 1.00 93.88 195 GLN A O 1
ATOM 1586 N N . SER A 1 196 ? 20.565 7.466 9.228 1.00 94.56 196 SER A N 1
ATOM 1587 C CA . SER A 1 196 ? 20.644 8.738 8.487 1.00 94.56 196 SER A CA 1
ATOM 1588 C C . SER A 1 196 ? 19.714 9.828 9.022 1.00 94.56 196 SER A C 1
ATOM 1590 O O . SER A 1 196 ? 19.721 10.941 8.506 1.0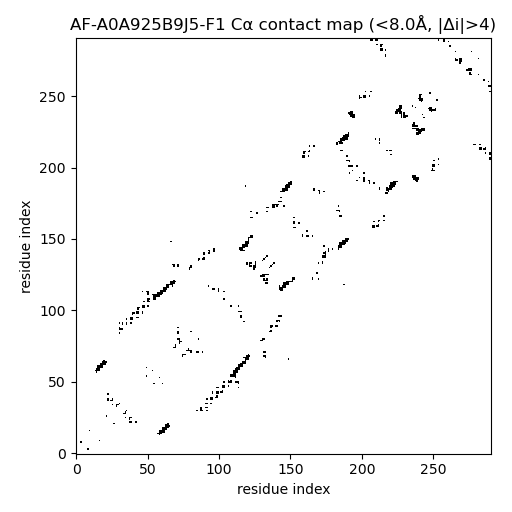0 94.56 196 SER A O 1
ATOM 1592 N N . HIS A 1 197 ? 18.912 9.518 10.041 1.00 96.19 197 HIS A N 1
ATOM 1593 C CA . HIS A 1 197 ? 17.939 10.429 10.628 1.00 96.19 197 HIS A CA 1
ATOM 1594 C C . HIS A 1 197 ? 17.973 10.302 12.145 1.00 96.19 197 HIS A C 1
ATOM 1596 O O . HIS A 1 197 ? 17.925 9.198 12.685 1.00 96.19 197 HIS A O 1
ATOM 1602 N N . SER A 1 198 ? 17.991 11.432 12.845 1.00 97.12 198 SER A N 1
ATOM 1603 C CA . SER A 1 198 ? 17.721 11.420 14.282 1.00 97.12 198 SER A CA 1
ATOM 1604 C C . SER A 1 198 ? 16.278 10.982 14.568 1.00 97.12 198 SER A C 1
ATOM 1606 O O . SER A 1 198 ? 15.387 11.154 13.735 1.00 97.12 198 SER A O 1
ATOM 1608 N N . ASP A 1 199 ? 16.014 10.498 15.783 1.00 96.94 199 ASP A N 1
ATOM 1609 C CA . ASP A 1 199 ? 14.662 10.171 16.269 1.00 96.94 199 ASP A CA 1
ATOM 1610 C C . ASP A 1 199 ? 13.659 11.331 16.046 1.00 96.94 199 ASP A C 1
ATOM 1612 O O . ASP A 1 199 ? 12.530 11.150 15.583 1.00 96.94 199 ASP A O 1
ATOM 1616 N N . ALA A 1 200 ? 14.097 12.574 16.281 1.00 98.00 200 ALA A N 1
ATOM 1617 C CA . ALA A 1 200 ? 13.281 13.764 16.033 1.00 98.00 200 ALA A CA 1
ATOM 1618 C C . ALA A 1 200 ? 12.973 13.989 14.542 1.00 98.00 200 ALA A C 1
ATOM 1620 O O . ALA A 1 200 ? 11.875 14.430 14.198 1.00 98.00 200 ALA A O 1
ATOM 1621 N N . GLU A 1 201 ? 13.919 13.700 13.649 1.00 97.12 201 GLU A N 1
ATOM 1622 C CA . GLU A 1 201 ? 13.716 13.829 12.205 1.00 97.12 201 GLU A CA 1
ATOM 1623 C C . GLU A 1 201 ? 12.850 12.710 11.640 1.00 97.12 201 GLU A C 1
ATOM 1625 O O . GLU A 1 201 ? 11.988 12.995 10.805 1.00 97.12 201 GLU A O 1
ATOM 1630 N N . GLN A 1 202 ? 13.035 11.477 12.123 1.00 96.75 202 GLN A N 1
ATOM 1631 C CA . GLN A 1 202 ? 12.193 10.335 11.788 1.00 96.75 202 GLN A CA 1
ATOM 1632 C C . GLN A 1 202 ? 10.729 10.647 12.117 1.00 96.75 202 GLN A C 1
ATOM 1634 O O . GLN A 1 202 ? 9.866 10.507 11.248 1.00 96.75 202 GLN A O 1
ATOM 1639 N N . ASP A 1 203 ? 10.442 11.150 13.322 1.00 98.06 203 ASP A N 1
ATOM 1640 C CA . ASP A 1 203 ? 9.092 11.570 13.707 1.00 98.06 203 ASP A CA 1
ATOM 1641 C C . ASP A 1 203 ? 8.565 12.724 12.845 1.00 98.06 203 ASP A C 1
ATOM 1643 O O . ASP A 1 203 ? 7.486 12.616 12.258 1.00 98.06 203 ASP A O 1
ATOM 1647 N N . ARG A 1 204 ? 9.331 13.818 12.723 1.00 97.44 204 ARG A N 1
ATOM 1648 C CA . ARG A 1 204 ? 8.904 15.018 11.987 1.00 97.44 204 ARG A CA 1
ATOM 1649 C C . ARG A 1 204 ? 8.552 14.695 10.535 1.00 97.44 204 ARG A C 1
ATOM 1651 O O . ARG A 1 204 ? 7.494 15.108 10.064 1.00 97.44 204 ARG A O 1
ATOM 1658 N N . ARG A 1 205 ? 9.415 13.959 9.827 1.00 97.19 205 ARG A N 1
ATOM 1659 C CA . ARG A 1 205 ? 9.177 13.576 8.427 1.00 97.19 205 ARG A CA 1
ATOM 1660 C C . ARG A 1 205 ? 8.022 12.583 8.300 1.00 97.19 205 ARG A C 1
ATOM 1662 O O . ARG A 1 205 ? 7.196 12.716 7.403 1.00 97.19 205 ARG A O 1
ATOM 1669 N N . SER A 1 206 ? 7.891 11.646 9.236 1.00 97.81 206 SER A N 1
ATOM 1670 C CA . SER A 1 206 ? 6.759 10.711 9.256 1.00 97.81 206 SER A CA 1
ATOM 1671 C C . SER A 1 206 ? 5.418 11.416 9.453 1.00 97.81 206 SER A C 1
ATOM 1673 O O . SER A 1 206 ? 4.438 11.056 8.804 1.00 97.81 206 SER A O 1
ATOM 1675 N N . ARG A 1 207 ? 5.357 12.457 10.295 1.00 98.00 207 ARG A N 1
ATOM 1676 C CA . ARG A 1 207 ? 4.148 13.283 10.441 1.00 98.00 207 ARG A CA 1
ATOM 1677 C C . ARG A 1 207 ? 3.781 13.995 9.142 1.00 98.00 207 ARG A C 1
ATOM 1679 O O . ARG A 1 207 ? 2.598 14.052 8.826 1.00 98.00 207 ARG A O 1
ATOM 1686 N N . GLN A 1 208 ? 4.756 14.449 8.353 1.00 97.75 208 GLN A N 1
ATOM 1687 C CA . GLN A 1 208 ? 4.494 15.013 7.021 1.00 97.75 208 GLN A CA 1
ATOM 1688 C C . GLN A 1 208 ? 3.862 13.973 6.078 1.00 97.75 208 GLN A C 1
ATOM 1690 O O . GLN A 1 208 ? 2.847 14.262 5.449 1.00 97.75 208 GLN A O 1
ATOM 1695 N N . VAL A 1 209 ? 4.382 12.738 6.042 1.00 98.25 209 VAL A N 1
ATOM 1696 C CA . VAL A 1 209 ? 3.792 11.643 5.240 1.00 98.25 209 VAL A CA 1
ATOM 1697 C C . VAL A 1 209 ? 2.353 11.347 5.681 1.00 98.25 209 VAL A C 1
ATOM 1699 O O . VAL A 1 209 ? 1.449 11.246 4.847 1.00 98.25 209 VAL A O 1
ATOM 1702 N N . LEU A 1 210 ? 2.113 11.259 6.993 1.00 98.19 210 LEU A N 1
ATOM 1703 C CA . LEU A 1 210 ? 0.781 11.018 7.552 1.00 98.19 210 LEU A CA 1
ATOM 1704 C C . LEU A 1 210 ? -0.199 12.159 7.227 1.00 98.19 210 LEU A C 1
ATOM 1706 O O . LEU A 1 210 ? -1.345 11.889 6.865 1.00 98.19 210 LEU A O 1
ATOM 1710 N N . ARG A 1 211 ? 0.238 13.425 7.305 1.00 97.88 211 ARG A N 1
ATOM 1711 C CA . ARG A 1 211 ? -0.584 14.591 6.931 1.00 97.88 211 ARG A CA 1
ATOM 1712 C C . ARG A 1 211 ? -0.949 14.567 5.454 1.00 97.88 211 ARG A C 1
ATOM 1714 O O . ARG A 1 211 ? -2.130 14.669 5.137 1.00 97.88 211 ARG A O 1
ATOM 1721 N N . ALA A 1 212 ? 0.026 14.354 4.572 1.00 97.69 212 ALA A N 1
ATOM 1722 C CA . ALA A 1 212 ? -0.214 14.238 3.136 1.00 97.69 212 ALA A CA 1
ATOM 1723 C C . ALA A 1 212 ? -1.196 13.100 2.816 1.00 97.69 212 ALA A C 1
ATOM 1725 O O . ALA A 1 212 ? -2.151 13.289 2.066 1.00 97.69 212 ALA A O 1
ATOM 1726 N N . SER A 1 213 ? -1.027 11.946 3.465 1.00 97.38 213 SER A N 1
ATOM 1727 C CA . SER A 1 213 ? -1.910 10.786 3.304 1.00 97.38 213 SER A CA 1
ATOM 1728 C C . SER A 1 213 ? -3.345 11.076 3.735 1.00 97.38 213 SER A C 1
ATOM 1730 O O . SER A 1 213 ? -4.290 10.739 3.021 1.00 97.38 213 SER A O 1
ATOM 1732 N N . LEU A 1 214 ? -3.533 11.719 4.892 1.00 97.25 214 LEU A N 1
ATOM 1733 C CA . LEU A 1 214 ? -4.858 12.104 5.379 1.00 97.25 214 LEU A CA 1
ATOM 1734 C C . LEU A 1 214 ? -5.497 13.172 4.489 1.00 97.25 214 LEU A C 1
ATOM 1736 O O . LEU A 1 214 ? -6.681 13.056 4.181 1.00 97.25 214 LEU A O 1
ATOM 1740 N N . ALA A 1 215 ? -4.729 14.176 4.059 1.00 97.56 215 ALA A N 1
ATOM 1741 C CA . ALA A 1 215 ? -5.205 15.250 3.192 1.00 97.56 215 ALA A CA 1
ATOM 1742 C C . ALA A 1 215 ? -5.641 14.713 1.824 1.00 97.56 215 ALA A C 1
ATOM 1744 O O . ALA A 1 215 ? -6.700 15.085 1.320 1.00 97.56 215 ALA A O 1
ATOM 1745 N N . TRP A 1 216 ? -4.863 13.790 1.255 1.00 97.88 216 TRP A N 1
ATOM 1746 C CA . TRP A 1 216 ? -5.199 13.132 -0.003 1.00 97.88 216 TRP A CA 1
ATOM 1747 C C . TRP A 1 216 ? -6.371 12.150 0.142 1.00 97.88 216 TRP A C 1
ATOM 1749 O O . TRP A 1 216 ? -7.097 11.898 -0.822 1.00 97.88 216 TRP A O 1
ATOM 1759 N N . GLY A 1 217 ? -6.595 11.622 1.348 1.00 96.56 217 GLY A N 1
ATOM 1760 C CA . GLY A 1 217 ? -7.670 10.681 1.649 1.00 96.56 217 GLY A CA 1
ATOM 1761 C C . GLY A 1 217 ? -7.272 9.215 1.480 1.00 96.56 217 GLY A C 1
ATOM 1762 O O . GLY A 1 217 ? -8.145 8.387 1.215 1.00 96.56 217 GLY A O 1
ATOM 1763 N N . CYS A 1 218 ? -5.989 8.879 1.651 1.00 96.50 218 CYS A N 1
ATOM 1764 C CA . CYS A 1 218 ? -5.506 7.498 1.657 1.00 96.50 218 CYS A CA 1
ATOM 1765 C C . CYS A 1 218 ? -6.310 6.635 2.637 1.00 96.50 218 CYS A C 1
ATOM 1767 O O . CYS A 1 218 ? -6.605 7.041 3.765 1.00 96.50 218 CYS A O 1
ATOM 1769 N N . ARG A 1 219 ? -6.631 5.406 2.224 1.00 91.12 219 ARG A N 1
ATOM 1770 C CA . ARG A 1 219 ? -7.279 4.425 3.107 1.00 91.12 219 ARG A CA 1
ATOM 1771 C C . ARG A 1 219 ? -6.316 3.864 4.153 1.00 91.12 219 ARG A C 1
ATOM 1773 O O . ARG A 1 219 ? -6.726 3.608 5.283 1.00 91.12 219 ARG A O 1
ATOM 1780 N N . PHE A 1 220 ? -5.058 3.677 3.763 1.00 96.88 220 PHE A N 1
ATOM 1781 C CA . PHE A 1 220 ? -3.979 3.181 4.608 1.00 96.88 220 PHE A CA 1
ATOM 1782 C C . PHE A 1 220 ? -2.717 4.029 4.413 1.00 96.88 220 PHE A C 1
ATOM 1784 O O . PHE A 1 220 ? -2.500 4.606 3.347 1.00 96.88 220 PHE A O 1
ATOM 1791 N N . CYS A 1 221 ? -1.907 4.102 5.464 1.00 97.50 221 CYS A N 1
ATOM 1792 C CA . CYS A 1 221 ? -0.558 4.651 5.438 1.00 97.50 221 CYS A CA 1
ATOM 1793 C C . CYS A 1 221 ? 0.280 3.789 6.379 1.00 97.50 221 CYS A C 1
ATOM 1795 O O . CYS A 1 221 ? 0.097 3.858 7.597 1.00 97.50 221 CYS A O 1
ATOM 1797 N N . LEU A 1 222 ? 1.097 2.902 5.820 1.00 97.75 222 LEU A N 1
ATOM 1798 C CA . LEU A 1 222 ? 1.773 1.849 6.574 1.00 97.75 222 LEU A CA 1
ATOM 1799 C C . LEU A 1 222 ? 3.240 2.211 6.802 1.00 97.75 222 LEU A C 1
ATOM 1801 O O . LEU A 1 222 ? 3.996 2.410 5.857 1.00 97.75 222 LEU A O 1
ATOM 1805 N N . TYR A 1 223 ? 3.623 2.306 8.071 1.00 97.69 223 TYR A N 1
ATOM 1806 C CA . TYR A 1 223 ? 4.992 2.598 8.470 1.00 97.69 223 TYR A CA 1
ATOM 1807 C C . TYR A 1 223 ? 5.835 1.323 8.450 1.00 97.69 223 TYR A C 1
ATOM 1809 O O . TYR A 1 223 ? 5.490 0.348 9.125 1.00 97.69 223 TYR A O 1
ATOM 1817 N N . TRP A 1 224 ? 6.955 1.364 7.743 1.00 95.81 224 TRP A N 1
ATOM 1818 C CA . TRP A 1 224 ? 8.021 0.383 7.848 1.00 95.81 224 TRP A CA 1
ATOM 1819 C C . TRP A 1 224 ? 9.057 0.929 8.838 1.00 95.81 224 TRP A C 1
ATOM 1821 O O . TRP A 1 224 ? 9.671 1.961 8.567 1.00 95.81 224 TRP A O 1
ATOM 1831 N N . GLU A 1 225 ? 9.221 0.340 10.025 1.00 93.25 225 GLU A N 1
ATOM 1832 C CA . GLU A 1 225 ? 8.533 -0.845 10.581 1.00 93.25 225 GLU A CA 1
ATOM 1833 C C . GLU A 1 225 ? 8.489 -0.827 12.125 1.00 93.25 225 GLU A C 1
ATOM 1835 O O . GLU A 1 225 ? 8.999 0.089 12.762 1.00 93.25 225 GLU A O 1
ATOM 1840 N N . LEU A 1 226 ? 7.845 -1.801 12.786 1.00 95.44 226 LEU A N 1
ATOM 1841 C CA . LEU A 1 226 ? 7.732 -1.790 14.258 1.00 95.44 226 LEU A CA 1
ATOM 1842 C C . LEU A 1 226 ? 9.070 -2.097 14.959 1.00 95.44 226 LEU A C 1
ATOM 1844 O O . LEU A 1 226 ? 9.411 -1.418 15.925 1.00 95.44 226 LEU A O 1
ATOM 1848 N N . PHE A 1 227 ? 9.811 -3.089 14.465 1.00 94.69 227 PHE A N 1
ATOM 1849 C CA . PHE A 1 227 ? 11.119 -3.542 14.959 1.00 94.69 227 PHE A CA 1
ATOM 1850 C C . PHE A 1 227 ? 12.060 -3.711 13.772 1.00 94.69 227 PHE A C 1
ATOM 1852 O O . PHE A 1 227 ? 11.563 -4.067 12.717 1.00 94.69 227 PHE A O 1
ATOM 1859 N N . ASN A 1 228 ? 13.377 -3.543 13.945 1.00 90.38 228 ASN A N 1
ATOM 1860 C CA . ASN A 1 228 ? 14.308 -3.731 12.826 1.00 90.38 228 ASN A CA 1
ATOM 1861 C C . ASN A 1 228 ? 14.263 -5.146 12.248 1.00 90.38 228 ASN A C 1
ATOM 1863 O O . ASN A 1 228 ? 14.338 -6.127 12.995 1.00 90.38 228 ASN A O 1
ATOM 1867 N N . ASN A 1 229 ? 14.366 -5.224 10.931 1.00 87.69 229 ASN A N 1
ATOM 1868 C CA . ASN A 1 229 ? 14.770 -6.414 10.204 1.00 87.69 229 ASN A CA 1
ATOM 1869 C C . ASN A 1 229 ? 16.028 -6.182 9.333 1.00 87.69 229 ASN A C 1
ATOM 1871 O O . ASN A 1 229 ? 16.582 -7.143 8.799 1.00 87.69 229 ASN A O 1
ATOM 1875 N N . GLU A 1 230 ? 16.545 -4.946 9.266 1.00 88.50 230 GLU A N 1
ATOM 1876 C CA . GLU A 1 230 ? 17.644 -4.566 8.368 1.00 88.50 230 GLU A CA 1
ATOM 1877 C C . GLU A 1 230 ? 18.978 -4.315 9.094 1.00 88.50 230 GLU A C 1
ATOM 1879 O O . GLU A 1 230 ? 19.180 -3.285 9.751 1.00 88.50 230 GLU A O 1
ATOM 1884 N N . VAL A 1 231 ? 19.937 -5.231 8.920 1.00 90.81 231 VAL A N 1
ATOM 1885 C CA . VAL A 1 231 ? 21.318 -5.095 9.416 1.00 90.81 231 VAL A CA 1
ATOM 1886 C C . VAL A 1 231 ? 22.293 -5.123 8.244 1.00 90.81 231 VAL A C 1
ATOM 1888 O O . VAL A 1 231 ? 22.386 -6.122 7.534 1.00 90.81 231 VAL A O 1
ATOM 1891 N N . GLN A 1 232 ? 23.065 -4.052 8.064 1.00 89.25 232 GLN A N 1
ATOM 1892 C CA . GLN A 1 232 ? 24.059 -3.932 6.994 1.00 89.25 232 GLN A CA 1
ATOM 1893 C C . GLN A 1 232 ? 25.454 -3.747 7.591 1.00 89.25 232 GLN A C 1
ATOM 1895 O O . GLN A 1 232 ? 25.693 -2.834 8.380 1.00 89.25 232 GLN A O 1
ATOM 1900 N N . GLY A 1 233 ? 26.387 -4.645 7.260 1.00 87.75 233 GLY A N 1
ATOM 1901 C CA . GLY A 1 233 ? 27.756 -4.590 7.794 1.00 87.75 233 GLY A CA 1
ATOM 1902 C C . GLY A 1 233 ? 27.821 -4.608 9.329 1.00 87.75 233 GLY A C 1
ATOM 1903 O O . GLY A 1 233 ? 28.669 -3.941 9.917 1.00 87.75 233 GLY A O 1
ATOM 1904 N N . GLY A 1 234 ? 26.883 -5.304 9.985 1.00 88.19 234 GLY A N 1
ATOM 1905 C CA . GLY A 1 234 ? 26.766 -5.352 11.448 1.00 88.19 234 GLY A CA 1
ATOM 1906 C C . GLY A 1 234 ? 26.158 -4.101 12.094 1.00 88.19 234 GLY A C 1
ATOM 1907 O O . GLY A 1 234 ? 26.087 -4.032 13.319 1.00 88.19 234 GLY A O 1
ATOM 1908 N N . LYS A 1 235 ? 25.711 -3.117 11.303 1.00 89.56 235 LYS A N 1
ATOM 1909 C CA . LYS A 1 235 ? 25.041 -1.904 11.785 1.00 89.56 235 LYS A CA 1
ATOM 1910 C C . LYS A 1 235 ? 23.547 -1.968 11.494 1.00 89.56 235 LYS A C 1
ATOM 1912 O O . LYS A 1 235 ? 23.135 -2.394 10.417 1.00 89.56 235 LYS A O 1
ATOM 1917 N N . GLN A 1 236 ? 22.745 -1.530 12.458 1.00 92.62 236 GLN A N 1
ATOM 1918 C CA . GLN A 1 236 ? 21.301 -1.399 12.287 1.00 92.62 236 GLN A CA 1
ATOM 1919 C C . GLN A 1 236 ? 21.004 -0.266 11.295 1.00 92.62 236 GLN A C 1
ATOM 1921 O O . GLN A 1 236 ? 21.496 0.847 11.485 1.00 92.62 236 GLN A O 1
ATOM 1926 N N . VAL A 1 237 ? 20.181 -0.526 10.275 1.00 93.94 237 VAL A N 1
ATOM 1927 C CA . VAL A 1 237 ? 19.655 0.531 9.392 1.00 93.94 237 VAL A CA 1
ATOM 1928 C C . VAL A 1 237 ? 18.650 1.395 10.163 1.00 93.94 237 VAL A C 1
ATOM 1930 O O . VAL A 1 237 ? 18.775 2.621 10.200 1.00 93.94 237 VAL A O 1
ATOM 1933 N N . GLY A 1 238 ? 17.705 0.751 10.858 1.00 93.50 238 GLY A N 1
ATOM 1934 C CA . GLY A 1 238 ? 16.881 1.377 11.889 1.00 93.50 238 GLY A CA 1
ATOM 1935 C C . GLY A 1 238 ? 15.633 2.097 11.382 1.00 93.50 238 GLY A C 1
ATOM 1936 O O . GLY A 1 238 ? 15.354 3.212 11.815 1.00 93.50 238 GLY A O 1
ATOM 1937 N N . TYR A 1 239 ? 14.855 1.470 10.501 1.00 94.81 239 TYR A N 1
ATOM 1938 C CA . TYR A 1 239 ? 13.508 1.938 10.126 1.00 94.81 239 TYR A CA 1
ATOM 1939 C C . TYR A 1 239 ? 12.462 1.793 11.247 1.00 94.81 239 TYR A C 1
ATOM 1941 O O . TYR A 1 239 ? 11.301 2.130 11.073 1.00 94.81 239 TYR A O 1
ATOM 1949 N N . TRP A 1 240 ? 12.858 1.279 12.406 1.00 95.81 240 TRP A N 1
ATOM 1950 C CA . TRP A 1 240 ? 11.982 0.888 13.499 1.00 95.81 240 TRP A CA 1
ATOM 1951 C C . TRP A 1 240 ? 11.133 2.015 14.110 1.00 95.81 240 TRP A C 1
ATOM 1953 O O . TRP A 1 240 ? 11.472 3.196 14.078 1.00 95.81 240 TRP A O 1
ATOM 1963 N N . MET A 1 241 ? 10.090 1.612 14.834 1.00 97.81 241 MET A N 1
ATOM 1964 C CA . MET A 1 241 ? 9.480 2.400 15.907 1.00 97.81 241 MET A CA 1
ATOM 1965 C C . MET A 1 241 ? 10.036 2.023 17.288 1.00 97.81 241 MET A C 1
ATOM 1967 O O . MET A 1 241 ? 9.960 2.820 18.225 1.00 97.81 241 MET A O 1
ATOM 1971 N N . ILE A 1 242 ? 10.548 0.800 17.436 1.00 97.81 242 ILE A N 1
ATOM 1972 C CA . ILE A 1 242 ? 11.168 0.264 18.647 1.00 97.81 242 ILE A CA 1
ATOM 1973 C C . ILE A 1 242 ? 12.551 -0.264 18.272 1.00 97.81 242 ILE A C 1
ATOM 1975 O O . ILE A 1 242 ? 12.661 -1.193 17.470 1.00 97.81 242 ILE A O 1
ATOM 1979 N N . ASP A 1 243 ? 13.592 0.335 18.843 1.00 95.38 243 ASP A N 1
ATOM 1980 C CA . ASP A 1 243 ? 14.967 0.007 18.476 1.00 95.38 243 ASP A CA 1
ATOM 1981 C C . ASP A 1 243 ? 15.430 -1.374 18.961 1.00 95.38 243 ASP A C 1
ATOM 1983 O O . ASP A 1 243 ? 14.725 -2.098 19.672 1.00 95.38 243 ASP A O 1
ATOM 1987 N N . ASP A 1 244 ? 16.647 -1.749 18.571 1.00 93.50 244 ASP A N 1
ATOM 1988 C CA . ASP A 1 244 ? 17.284 -3.013 18.948 1.00 93.50 244 ASP A CA 1
ATOM 1989 C C . ASP A 1 244 ? 17.583 -3.139 20.455 1.00 93.50 244 ASP A C 1
ATOM 1991 O O . ASP A 1 244 ? 17.901 -4.228 20.938 1.00 93.50 244 ASP A O 1
ATOM 1995 N N . LYS A 1 245 ? 17.414 -2.052 21.217 1.00 95.00 245 LYS A N 1
ATOM 1996 C CA . LYS A 1 245 ? 17.501 -1.990 22.683 1.00 95.00 245 LYS A CA 1
ATOM 1997 C C . LYS A 1 245 ? 16.123 -1.905 23.343 1.00 95.00 245 LYS A C 1
ATOM 1999 O O . LYS A 1 245 ? 16.034 -1.683 24.552 1.00 95.00 245 LYS A O 1
ATOM 2004 N N . ASN A 1 246 ? 15.052 -2.124 22.577 1.00 96.19 246 ASN A N 1
ATOM 2005 C CA . ASN A 1 246 ? 13.661 -2.065 23.019 1.00 96.19 246 ASN A CA 1
ATOM 2006 C C . ASN A 1 246 ? 13.220 -0.665 23.503 1.00 96.19 246 ASN A C 1
ATOM 2008 O O . ASN A 1 246 ? 12.297 -0.536 24.315 1.00 96.19 246 ASN A O 1
ATOM 2012 N N . VAL A 1 247 ? 13.864 0.393 23.002 1.00 97.06 247 VAL A N 1
ATOM 2013 C CA . VAL A 1 247 ? 13.505 1.790 23.260 1.00 97.06 247 VAL A CA 1
ATOM 2014 C C . VAL A 1 247 ? 12.539 2.271 22.182 1.00 97.06 247 VAL A C 1
ATOM 2016 O O . VAL A 1 247 ? 12.818 2.247 20.981 1.00 97.06 247 VAL A O 1
ATOM 2019 N N . LYS A 1 248 ? 11.372 2.737 22.627 1.00 98.38 248 LYS A N 1
ATOM 2020 C CA . LYS A 1 248 ? 10.350 3.343 21.768 1.00 98.38 248 LYS A CA 1
ATOM 2021 C C . LYS A 1 248 ? 10.814 4.717 21.291 1.00 98.38 248 LYS A C 1
ATOM 2023 O O . LYS A 1 248 ? 11.085 5.590 22.112 1.00 98.38 248 LYS A O 1
ATOM 2028 N N . GLN A 1 249 ? 10.831 4.905 19.979 1.00 97.75 249 GLN A N 1
ATOM 2029 C CA . GLN A 1 249 ? 11.170 6.168 19.326 1.00 97.75 249 GLN A CA 1
ATOM 2030 C C . GLN A 1 249 ? 9.978 7.143 19.353 1.00 97.75 249 GLN A C 1
ATOM 2032 O O . GLN A 1 249 ? 8.834 6.757 19.610 1.00 97.75 249 GLN A O 1
ATOM 2037 N N . LYS A 1 250 ? 10.191 8.427 19.062 1.00 98.31 250 LYS A N 1
ATOM 2038 C CA . LYS A 1 250 ? 9.133 9.456 19.008 1.00 98.31 250 LYS A CA 1
ATOM 2039 C C . LYS A 1 250 ? 7.997 9.076 18.066 1.00 98.31 250 LYS A C 1
ATOM 2041 O O . LYS A 1 250 ? 6.832 9.264 18.430 1.00 98.31 250 LYS A O 1
ATOM 2046 N N . ILE A 1 251 ? 8.315 8.469 16.922 1.00 97.81 251 ILE A N 1
ATOM 2047 C CA . ILE A 1 251 ? 7.311 8.036 15.945 1.00 97.81 251 ILE A CA 1
ATOM 2048 C C . ILE A 1 251 ? 6.361 6.958 16.496 1.00 97.81 251 ILE A C 1
ATOM 2050 O O . ILE A 1 251 ? 5.171 6.966 16.161 1.00 97.81 251 ILE A O 1
ATOM 2054 N N . TYR A 1 252 ? 6.829 6.096 17.412 1.00 98.38 252 TYR A N 1
ATOM 2055 C CA . TYR A 1 252 ? 5.963 5.169 18.152 1.00 98.38 252 TYR A CA 1
ATOM 2056 C C . TYR A 1 252 ? 4.885 5.952 18.911 1.00 98.38 252 TYR A C 1
ATOM 2058 O O . TYR A 1 252 ? 3.689 5.668 18.811 1.00 98.38 252 TYR A O 1
ATOM 2066 N N . PHE A 1 253 ? 5.300 6.976 19.661 1.00 98.44 253 PHE A N 1
ATOM 2067 C CA . PHE A 1 253 ? 4.386 7.768 20.482 1.00 98.44 253 PHE A CA 1
ATOM 2068 C C . PHE A 1 253 ? 3.461 8.655 19.644 1.00 98.44 253 PHE A C 1
ATOM 2070 O O . PHE A 1 253 ? 2.334 8.919 20.064 1.00 98.44 253 PHE A O 1
ATOM 2077 N N . THR A 1 254 ? 3.890 9.087 18.458 1.00 98.12 254 THR A N 1
ATOM 2078 C CA . THR A 1 254 ? 3.017 9.766 17.490 1.00 98.12 254 THR A CA 1
ATOM 2079 C C . THR A 1 254 ? 1.875 8.860 17.042 1.00 98.12 254 THR A C 1
ATOM 2081 O O . THR A 1 254 ? 0.716 9.263 17.152 1.00 98.12 254 THR A O 1
ATOM 2084 N N . HIS A 1 255 ? 2.156 7.612 16.654 1.00 97.75 255 HIS A N 1
ATOM 2085 C CA . HIS A 1 255 ? 1.106 6.643 16.325 1.00 97.75 255 HIS A CA 1
ATOM 2086 C C . HIS A 1 255 ? 0.218 6.326 17.535 1.00 97.75 255 HIS A C 1
ATOM 2088 O O . HIS A 1 255 ? -1.008 6.301 17.414 1.00 97.75 255 HIS A O 1
ATOM 2094 N N . GLU A 1 256 ? 0.804 6.137 18.720 1.00 98.06 256 GLU A N 1
ATOM 2095 C CA . GLU A 1 256 ? 0.046 5.857 19.943 1.00 98.06 256 GLU A CA 1
ATOM 2096 C C . GLU A 1 256 ? -0.958 6.979 20.264 1.00 98.06 256 GLU A C 1
ATOM 2098 O O . GLU A 1 256 ? -2.145 6.714 20.489 1.00 98.06 256 GLU A O 1
ATOM 2103 N N . ARG A 1 257 ? -0.507 8.242 20.249 1.00 98.19 257 ARG A N 1
ATOM 2104 C CA . ARG A 1 257 ? -1.372 9.411 20.471 1.00 98.19 257 ARG A CA 1
ATOM 2105 C C . ARG A 1 257 ? -2.423 9.549 19.376 1.00 98.19 257 ARG A C 1
ATOM 2107 O O . ARG A 1 257 ? -3.585 9.801 19.699 1.00 98.19 257 ARG A O 1
ATOM 2114 N N . PHE A 1 258 ? -2.044 9.340 18.115 1.00 98.12 258 PHE A N 1
ATOM 2115 C CA . PHE A 1 258 ? -2.968 9.387 16.985 1.00 98.12 258 PHE A CA 1
ATOM 2116 C C . PHE A 1 258 ? -4.117 8.390 17.166 1.00 98.12 258 PHE A C 1
ATOM 2118 O O . PHE A 1 258 ? -5.282 8.779 17.112 1.00 98.12 258 PHE A O 1
ATOM 2125 N N . TYR A 1 259 ? -3.820 7.124 17.481 1.00 97.06 259 TYR A N 1
ATOM 2126 C CA . TYR A 1 259 ? -4.855 6.107 17.688 1.00 97.06 259 TYR A CA 1
ATOM 2127 C C . TYR A 1 259 ? -5.713 6.358 18.931 1.00 97.06 259 TYR A C 1
ATOM 2129 O O . TYR A 1 259 ? -6.921 6.108 18.890 1.00 97.06 259 TYR A O 1
ATOM 2137 N N . LYS A 1 260 ? -5.134 6.875 20.025 1.00 98.25 260 LYS A N 1
ATOM 2138 C CA . LYS A 1 260 ? -5.907 7.303 21.205 1.00 98.25 260 LYS A CA 1
ATOM 2139 C C . LYS A 1 260 ? -6.919 8.391 20.823 1.00 98.25 260 LYS A C 1
ATOM 2141 O O . LYS A 1 260 ? -8.108 8.244 21.105 1.00 98.25 260 LYS A O 1
ATOM 2146 N N . ARG A 1 261 ? -6.472 9.430 20.109 1.00 98.06 261 ARG A N 1
ATOM 2147 C CA . ARG A 1 261 ? -7.325 10.544 19.664 1.00 98.06 261 ARG A CA 1
ATOM 2148 C C . ARG A 1 261 ? -8.367 10.110 18.631 1.00 98.06 261 ARG A C 1
ATOM 2150 O O . ARG A 1 261 ? -9.522 10.506 18.742 1.00 98.06 261 ARG A O 1
ATOM 2157 N N . ALA A 1 262 ? -8.001 9.225 17.705 1.00 97.75 262 ALA A N 1
ATOM 2158 C CA . ALA A 1 262 ? -8.911 8.645 16.720 1.00 97.75 262 ALA A CA 1
ATOM 2159 C C . ALA A 1 262 ? -10.077 7.893 17.374 1.00 97.75 262 ALA A C 1
ATOM 2161 O O . ALA A 1 262 ? -11.232 8.104 17.005 1.00 97.75 262 ALA A O 1
ATOM 2162 N N . ARG A 1 263 ? -9.794 7.043 18.372 1.00 97.81 263 ARG A N 1
ATOM 2163 C CA . ARG A 1 263 ? -10.834 6.300 19.106 1.00 97.81 263 ARG A CA 1
ATOM 2164 C C . ARG A 1 263 ? -11.778 7.238 19.852 1.00 97.81 263 ARG A C 1
ATOM 2166 O O . ARG A 1 263 ? -12.989 7.035 19.796 1.00 97.81 263 ARG A O 1
ATOM 2173 N N . GLN A 1 264 ? -11.228 8.261 20.506 1.00 98.31 264 GLN A N 1
ATOM 2174 C CA . GLN A 1 264 ? -12.024 9.268 21.204 1.00 98.31 264 GLN A CA 1
ATOM 2175 C C . GLN A 1 264 ? -12.933 10.026 20.227 1.00 98.31 264 GLN A C 1
ATOM 2177 O O . GLN A 1 264 ? -14.144 10.053 20.419 1.00 98.31 264 GLN A O 1
ATOM 2182 N N . PHE A 1 265 ? -12.373 10.538 19.127 1.00 98.50 265 PHE A N 1
ATOM 2183 C CA . PHE A 1 265 ? -13.129 11.260 18.104 1.00 98.50 265 PHE A CA 1
ATOM 2184 C C . PHE A 1 265 ? -14.272 10.425 17.518 1.00 98.50 265 PHE A C 1
ATOM 2186 O O . PHE A 1 265 ? -15.398 10.904 17.439 1.00 98.50 265 PHE A O 1
ATOM 2193 N N . VAL A 1 266 ? -14.013 9.168 17.137 1.00 98.25 266 VAL A N 1
ATOM 2194 C CA . VAL A 1 266 ? -15.051 8.285 16.579 1.00 98.25 266 VAL A CA 1
ATOM 2195 C C . VAL A 1 266 ? -16.164 8.025 17.598 1.00 98.25 266 VAL A C 1
ATOM 2197 O O . VAL A 1 266 ? -17.336 8.049 17.229 1.00 98.25 266 VAL A O 1
ATOM 2200 N N . SER A 1 267 ? -15.810 7.807 18.869 1.00 98.38 267 SER A N 1
ATOM 2201 C CA . SER A 1 267 ? -16.773 7.610 19.961 1.00 98.38 267 SER A CA 1
ATOM 2202 C C . SER A 1 267 ? -17.657 8.843 20.167 1.00 98.38 267 SER A C 1
ATOM 2204 O O . SER A 1 267 ? -18.883 8.732 20.184 1.00 98.38 267 SER A O 1
ATOM 2206 N N . ASP A 1 268 ? -17.054 10.028 20.257 1.00 98.44 268 ASP A N 1
ATOM 2207 C CA . ASP A 1 268 ? -17.778 11.280 20.494 1.00 98.44 268 ASP A CA 1
ATOM 2208 C C . ASP A 1 268 ? -18.644 11.677 19.299 1.00 98.44 268 ASP A C 1
ATOM 2210 O O . ASP A 1 268 ? -19.802 12.066 19.463 1.00 98.44 268 ASP A O 1
ATOM 2214 N N . PHE A 1 269 ? -18.116 11.513 18.084 1.00 98.69 269 PHE A N 1
ATOM 2215 C CA . PHE A 1 269 ? -18.868 11.740 16.857 1.00 98.69 269 PHE A CA 1
ATOM 2216 C C . PHE A 1 269 ? -20.088 10.813 16.792 1.00 98.69 269 PHE A C 1
ATOM 2218 O O . PHE A 1 269 ? -21.190 11.282 16.517 1.00 98.69 269 PHE A O 1
ATOM 2225 N N . ALA A 1 270 ? -19.924 9.524 17.112 1.00 98.38 270 ALA A N 1
ATOM 2226 C CA . ALA A 1 270 ? -21.023 8.561 17.114 1.00 98.38 270 ALA A CA 1
ATOM 2227 C C . ALA A 1 270 ? -22.115 8.904 18.131 1.00 98.38 270 ALA A C 1
ATOM 2229 O O . ALA A 1 270 ? -23.295 8.854 17.788 1.00 98.38 270 ALA A O 1
ATOM 2230 N N . LYS A 1 271 ? -21.736 9.316 19.347 1.00 98.38 271 LYS A N 1
ATOM 2231 C CA . LYS A 1 271 ? -22.693 9.771 20.369 1.00 98.38 271 LYS A CA 1
ATOM 2232 C C . LYS A 1 271 ? -23.472 11.007 19.922 1.00 98.38 271 LYS A C 1
ATOM 2234 O O . LYS A 1 271 ? -24.662 11.101 20.196 1.00 98.38 271 LYS A O 1
ATOM 2239 N N . LYS A 1 272 ? -22.812 11.947 19.239 1.00 98.06 272 LYS A N 1
ATOM 2240 C CA . LYS A 1 272 ? -23.418 13.215 18.813 1.00 98.06 272 LYS A CA 1
ATOM 2241 C C . LYS A 1 272 ? -24.278 13.085 17.553 1.00 98.06 272 LYS A C 1
ATOM 2243 O O . LYS A 1 272 ? -25.324 13.714 17.468 1.00 98.06 272 LYS A O 1
ATOM 2248 N N . ALA A 1 273 ? -23.820 12.321 16.564 1.00 97.75 273 ALA A N 1
ATOM 2249 C CA . ALA A 1 273 ? -24.425 12.260 15.232 1.00 97.75 273 ALA A CA 1
ATOM 2250 C C . ALA A 1 273 ? -25.272 10.999 14.988 1.00 97.75 273 ALA A C 1
ATOM 2252 O O . ALA A 1 273 ? -25.868 10.873 13.921 1.00 97.75 273 ALA A O 1
ATOM 2253 N N . GLY A 1 274 ? -25.284 10.033 15.917 1.00 97.88 274 GLY A N 1
ATOM 2254 C CA . GLY A 1 274 ? -25.995 8.757 15.755 1.00 97.88 274 GLY A CA 1
ATOM 2255 C C . GLY A 1 274 ? -25.388 7.819 14.699 1.00 97.88 274 GLY A C 1
ATOM 2256 O O . GLY A 1 274 ? -25.989 6.807 14.352 1.00 97.88 274 GLY A O 1
ATOM 2257 N N . ARG A 1 275 ? -24.196 8.139 14.176 1.00 97.94 275 ARG A N 1
ATOM 2258 C CA . ARG A 1 275 ? -23.446 7.350 13.183 1.00 97.94 275 ARG A CA 1
ATOM 2259 C C . ARG A 1 275 ? -21.945 7.543 13.363 1.00 97.94 275 ARG A C 1
ATOM 2261 O O . ARG A 1 275 ? -21.512 8.566 13.878 1.00 97.94 275 ARG A O 1
ATOM 2268 N N . VAL A 1 276 ? -21.137 6.614 12.865 1.00 97.19 276 VAL A N 1
ATOM 2269 C CA . VAL A 1 276 ? -19.680 6.822 12.772 1.00 97.19 276 VAL A CA 1
ATOM 2270 C C . VAL A 1 276 ? -19.341 7.914 11.736 1.00 97.19 276 VAL A C 1
ATOM 2272 O O . VAL A 1 276 ? -20.129 8.133 10.803 1.00 97.19 276 VAL A O 1
ATOM 2275 N N . PRO A 1 277 ? -18.197 8.616 11.873 1.00 97.81 277 PRO A N 1
ATOM 2276 C CA . PRO A 1 277 ? -17.765 9.580 10.869 1.00 97.81 277 PRO A CA 1
ATOM 2277 C C . PRO A 1 277 ? -17.501 8.879 9.533 1.00 97.81 277 PRO A C 1
ATOM 2279 O O . PRO A 1 277 ? -17.018 7.745 9.485 1.00 97.81 277 PRO A O 1
ATOM 2282 N N . THR A 1 278 ? -17.806 9.566 8.438 1.00 96.19 278 THR A N 1
ATOM 2283 C CA . THR A 1 278 ? -17.343 9.176 7.105 1.00 96.19 278 THR A CA 1
ATOM 2284 C C . THR A 1 278 ? -15.819 9.290 7.023 1.00 96.19 278 THR A C 1
ATOM 2286 O O . THR A 1 278 ? -15.188 9.979 7.828 1.00 96.19 278 THR A O 1
ATOM 2289 N N . HIS A 1 279 ? -15.213 8.651 6.017 1.00 94.56 279 HIS A N 1
ATOM 2290 C CA . HIS A 1 279 ? -13.764 8.735 5.790 1.00 94.56 279 HIS A CA 1
ATOM 2291 C C . HIS A 1 279 ? -13.283 10.188 5.662 1.00 94.56 279 HIS A C 1
ATOM 2293 O O . HIS A 1 279 ? -12.333 10.587 6.325 1.00 94.56 279 HIS A O 1
ATOM 2299 N N . ALA A 1 280 ? -14.002 11.014 4.896 1.00 95.56 280 ALA A N 1
ATOM 2300 C CA . ALA A 1 280 ? -13.660 12.421 4.702 1.00 95.56 280 ALA A CA 1
ATOM 2301 C C . ALA A 1 280 ? -13.789 13.260 5.988 1.00 95.56 280 ALA A C 1
ATOM 2303 O O . ALA A 1 280 ? -12.964 14.140 6.235 1.00 95.56 280 ALA A O 1
ATOM 2304 N N . GLU A 1 281 ? -14.804 12.999 6.820 1.00 97.62 281 GLU A N 1
ATOM 2305 C CA . GLU A 1 281 ? -14.950 13.660 8.127 1.00 97.62 281 GLU A CA 1
ATOM 2306 C C . GLU A 1 281 ? -13.813 13.272 9.075 1.00 97.62 281 GLU A C 1
ATOM 2308 O O . GLU A 1 281 ? -13.261 14.141 9.750 1.00 97.62 281 GLU A O 1
ATOM 2313 N N . PHE A 1 282 ? -13.430 11.991 9.090 1.00 97.62 282 PHE A N 1
ATOM 2314 C CA . PHE A 1 282 ? -12.307 11.512 9.889 1.00 97.62 282 PHE A CA 1
ATOM 2315 C C . PHE A 1 282 ? -10.985 12.1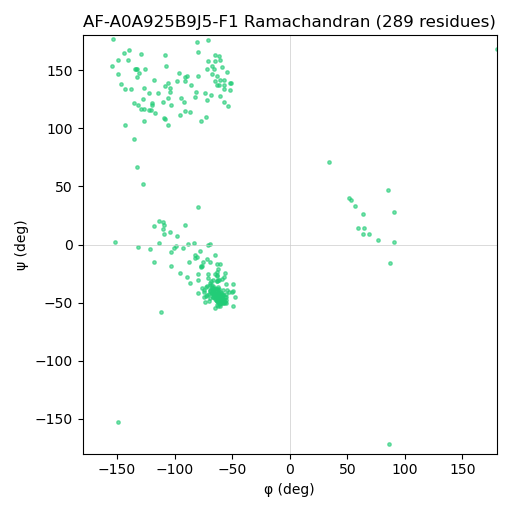40 9.442 1.00 97.62 282 PHE A C 1
ATOM 2317 O O . PHE A 1 282 ? -10.289 12.723 10.269 1.00 97.62 282 PHE A O 1
ATOM 2324 N N . CYS A 1 283 ? -10.660 12.083 8.146 1.00 96.62 283 CYS A N 1
ATOM 2325 C CA . CYS A 1 283 ? -9.435 12.667 7.600 1.00 96.62 283 CYS A CA 1
ATOM 2326 C C . CYS A 1 283 ? -9.318 14.157 7.939 1.00 96.62 283 CYS A C 1
ATOM 2328 O O . CYS A 1 283 ? -8.294 14.590 8.462 1.00 96.62 283 CYS A O 1
ATOM 2330 N N . ARG A 1 284 ? -10.392 14.929 7.727 1.00 97.00 284 ARG A N 1
ATOM 2331 C CA . ARG A 1 284 ? -10.423 16.366 8.034 1.00 97.00 284 ARG A CA 1
ATOM 2332 C C . ARG A 1 284 ? -10.201 16.648 9.517 1.00 97.00 284 ARG A C 1
ATOM 2334 O O . ARG A 1 284 ? -9.455 17.560 9.855 1.00 97.00 284 ARG A O 1
ATOM 2341 N N . ALA A 1 285 ? -10.838 15.873 10.394 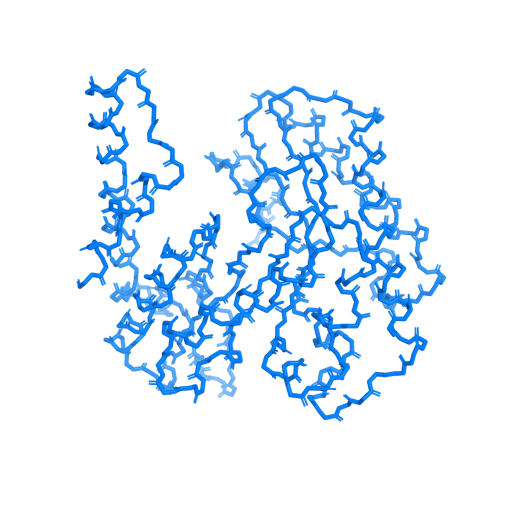1.00 97.81 285 ALA A N 1
ATOM 2342 C CA . ALA A 1 285 ? -10.669 16.028 11.832 1.00 97.81 285 ALA A CA 1
ATOM 2343 C C . ALA A 1 285 ? -9.255 15.651 12.291 1.00 97.81 285 ALA A C 1
ATOM 2345 O O . ALA A 1 285 ? -8.748 16.283 13.213 1.00 97.81 285 ALA A O 1
ATOM 2346 N N . ALA A 1 286 ? -8.639 14.648 11.656 1.00 97.81 286 ALA A N 1
ATOM 2347 C CA . ALA A 1 286 ? -7.365 14.065 12.058 1.00 97.81 286 ALA A CA 1
ATOM 2348 C C . ALA A 1 286 ? -6.125 14.875 11.647 1.00 97.81 286 ALA A C 1
ATOM 2350 O O . ALA A 1 286 ? -5.097 14.783 12.315 1.00 97.81 286 ALA A O 1
ATOM 2351 N N . LEU A 1 287 ? -6.211 15.680 10.584 1.00 96.38 287 LEU A N 1
ATOM 2352 C CA . LEU A 1 287 ? -5.100 16.499 10.081 1.00 96.38 287 LEU A CA 1
ATOM 2353 C C . LEU A 1 287 ? -4.370 17.334 11.156 1.00 96.38 287 LEU A C 1
ATOM 2355 O O . LEU A 1 287 ? -3.156 17.165 11.289 1.00 96.38 287 LEU A O 1
ATOM 2359 N N . PRO A 1 288 ? -5.055 18.155 11.980 1.00 96.75 288 PRO A N 1
ATOM 2360 C CA . PRO A 1 288 ? -4.390 18.977 12.998 1.00 96.75 288 PRO A CA 1
ATOM 2361 C C . PRO A 1 288 ? -3.832 18.166 14.181 1.00 96.75 288 PRO A C 1
ATOM 2363 O O . PRO A 1 288 ? -3.302 18.728 15.133 1.00 96.75 288 PRO A O 1
ATOM 2366 N N . TRP A 1 289 ? -3.986 16.836 14.207 1.00 97.50 289 TRP A N 1
ATOM 2367 C CA . TRP A 1 289 ? -3.459 16.000 15.297 1.00 97.50 289 TRP A CA 1
ATOM 2368 C C . TRP A 1 289 ? -1.978 15.672 15.124 1.00 97.50 289 TRP A C 1
ATOM 2370 O O . TRP A 1 289 ? -1.369 15.129 16.045 1.00 97.50 289 TRP A O 1
ATOM 2380 N N . LEU A 1 290 ? -1.440 15.954 13.939 1.00 95.56 290 LEU A N 1
ATOM 2381 C CA . LEU A 1 290 ? -0.080 15.638 13.517 1.00 95.56 290 LEU A CA 1
ATOM 2382 C C . LEU A 1 290 ? 0.802 16.890 13.394 1.00 95.56 290 LEU A C 1
ATOM 2384 O O . LEU A 1 290 ? 1.913 16.791 12.870 1.00 95.56 290 LEU A O 1
ATOM 2388 N N . GLU A 1 291 ? 0.313 18.048 13.842 1.00 86.69 291 GLU A N 1
ATOM 2389 C CA . GLU A 1 291 ? 1.088 19.292 13.963 1.00 86.69 291 GLU A CA 1
ATOM 2390 C C . GLU A 1 291 ? 2.152 19.212 15.064 1.00 86.69 291 GLU A C 1
ATOM 2392 O O . GLU A 1 291 ? 1.908 18.555 16.101 1.00 86.69 291 GLU A O 1
#

Solvent-accessible surface area (backbone atoms only — not comparable to full-atom values): 15838 Å² total; per-residue (Å²): 129,83,76,74,55,69,62,64,64,71,69,42,97,63,52,70,45,81,42,70,63,77,49,82,90,27,62,95,44,60,62,39,82,88,28,45,66,50,42,22,52,48,41,19,51,54,42,33,48,51,32,68,74,39,42,66,67,58,32,34,40,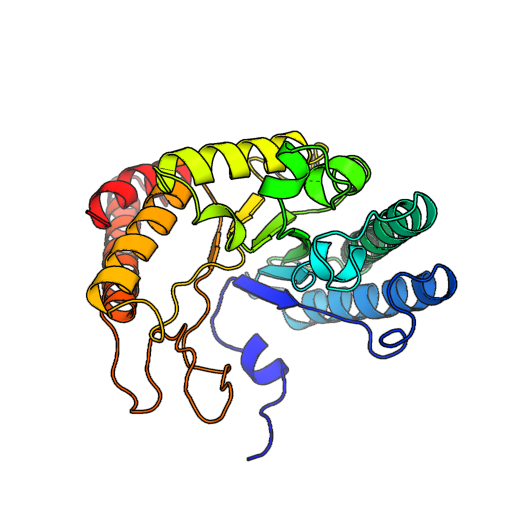35,39,25,51,75,45,42,31,41,64,64,27,74,72,34,94,84,49,74,57,48,72,65,56,42,52,26,46,32,49,44,56,40,37,38,35,49,16,42,55,50,20,50,69,77,41,74,49,55,53,41,47,77,44,38,32,51,23,34,39,46,62,62,49,26,78,73,66,48,76,26,44,54,74,65,25,37,61,72,39,79,58,67,32,37,28,29,36,47,71,64,48,69,81,58,94,47,54,40,65,48,42,45,54,51,52,52,54,46,48,75,27,51,51,89,50,95,93,55,85,78,85,46,49,28,37,57,28,39,70,52,34,49,73,81,31,55,58,70,51,33,26,55,53,49,31,41,54,51,41,30,37,33,74,73,59,40,84,46,75,37,70,42,30,64,54,66,88,53,68,58,97,89,38,67,40,38,36,34,26,25,45,100,83,73,47,72,38,57,45,39,54,51,53,53,52,49,53,55,51,49,55,50,51,43,53,53,43,25,72,74,67,77,42,71,66,52,72,70,56,46,29,64,68,48,47,78,73,56,114

pLDDT: mean 94.85, std 7.45, range [41.31, 98.81]

Foldseek 3Di:
DPPDPVVVVVPPLDQEAEDEDDFPVCPVVPLPPVCLVSLLVVLLVVLLCQQVVCFPSLHEYEYEHPAVQCVQQVNDPPRAGDPSSLVSLLSSQASSQVSNVVSCVVRPGHNYYYFYEYEHEPLVVVVVVGDGCQARRQLSHQGQAYEYADPVQPPDDQSLVSVLVSLVSSQVSHDDHPVDDDGRYAYPEDFDWVVPDPLVRRLLVVLSQVLSRLVSLHPDHDYPDQEFPDADPNHTRHRHCAYPVRDGGPNNVLVVQLVVVLVVVQVVCCVVVVDGDDSNRSSVVSNVSSD

Sequence (291 aa):
RGARSVRAVLDMPFRHYLMWAYPLSAEEKRFQPGSLADEYGEMYDLTRYLLRTYGGSRKSFYLGNWEGDWHLTHTNPDYTPTDAEVRNMIAWVNMRQKAVDDAKRDAPARNVAVYHYLEVNRVVDAMQGKVRLTNKVLPFTKLDFVSYSAYDAFGGKNLETDLTRLLDYIESNVPAKASITGKRVFIGEYGFPAQSHSDAEQDRRSRQVLRASLAWGCRFCLYWELFNNEVQGGKQVGYWMIDDKNVKQKIYFTHERFYKRARQFVSDFAKKAGRVPTHAEFCRAALPWLE